Protein AF-A0A961D003-F1 (afdb_monomer_lite)

pLDDT: mean 83.13, std 14.61, range [33.97, 97.75]

Secondary structure (DSSP, 8-state):
-HHHHHHHHHHHHHHHTTS-HHHHHHHHHHHHHHHTT----S-BTTB---S--TTPPP---EEEE-TTS-EEEE--SSSS-HHHHHHHHHHHGGGS-HHHHHHHHHHHHHHHH-----HHHHHHHHHS-GGGSSSS---S-S-HHHHHHHHTT---SSSPPPHHHHHHHHHHHHHHH-GGGT--TTTHHHHHHHHHHHHHHHH-

Foldseek 3Di:
DLQLLLQLLQLLLLLQLPDDPVLLVLLLVLLVCLLVVHDDDDDRPPDGDDPDCPPADDFDWDWDADDVGQIDTFGGPPHDHSSVSNVVSSVVLNPDDNVVSVLNSLSNVQSNLALDDFSRQSSVLSNVSCSVPDDHPHGPPVDLLVLLCVLLVHDDPDDADDLVVLVVSLVVQLCQLDVVNPHPPPCSRRSNSRSSSSSSNSVD

Structure (mmCIF, N/CA/C/O backbone):
data_AF-A0A961D003-F1
#
_entry.id   AF-A0A961D003-F1
#
loop_
_atom_site.group_PDB
_atom_site.id
_atom_site.type_symbol
_atom_site.label_atom_id
_atom_site.label_alt_id
_atom_site.label_comp_id
_atom_site.label_asym_id
_atom_site.label_entity_id
_atom_site.label_seq_id
_atom_site.pdbx_PDB_ins_code
_atom_site.Cartn_x
_atom_site.Cartn_y
_atom_site.Cartn_z
_atom_site.occupancy
_atom_site.B_iso_or_equiv
_atom_site.auth_seq_id
_atom_site.auth_comp_id
_atom_site.auth_asym_id
_atom_site.auth_atom_id
_atom_site.pdbx_PDB_model_num
ATOM 1 N N . THR A 1 1 ? -8.426 14.526 1.088 1.00 64.62 1 THR A N 1
ATOM 2 C CA . THR A 1 1 ? -8.596 13.448 0.089 1.00 64.62 1 THR A CA 1
ATOM 3 C C . THR A 1 1 ? -7.294 13.074 -0.604 1.00 64.62 1 THR A C 1
ATOM 5 O O . THR A 1 1 ? -6.810 11.986 -0.335 1.00 64.62 1 THR A O 1
ATOM 8 N N . ALA A 1 2 ? -6.655 13.963 -1.383 1.00 81.81 2 ALA A N 1
ATOM 9 C CA . ALA A 1 2 ? -5.467 13.618 -2.188 1.00 81.81 2 ALA A CA 1
ATOM 10 C C . ALA A 1 2 ? -4.301 12.985 -1.399 1.00 81.81 2 ALA A C 1
ATOM 12 O O . ALA A 1 2 ? -3.750 11.979 -1.828 1.00 81.81 2 ALA A O 1
ATOM 13 N N . ALA A 1 3 ? -3.956 13.518 -0.220 1.00 89.69 3 ALA A N 1
ATOM 14 C CA . ALA A 1 3 ? -2.885 12.951 0.608 1.00 89.69 3 ALA A CA 1
ATOM 15 C C . ALA A 1 3 ? -3.185 11.524 1.105 1.00 89.69 3 ALA A C 1
ATOM 17 O O . ALA A 1 3 ? -2.285 10.693 1.144 1.00 89.69 3 ALA A O 1
ATOM 18 N N . ALA A 1 4 ? -4.446 11.230 1.443 1.00 92.38 4 ALA A N 1
ATOM 19 C CA . ALA A 1 4 ? -4.862 9.894 1.868 1.00 92.38 4 ALA A CA 1
ATOM 20 C C . ALA A 1 4 ? -4.835 8.904 0.695 1.00 92.38 4 ALA A C 1
ATOM 22 O O . ALA A 1 4 ? -4.333 7.798 0.855 1.00 92.38 4 ALA A O 1
ATOM 23 N N . SER A 1 5 ? -5.307 9.322 -0.485 1.00 93.81 5 SER A N 1
ATOM 24 C CA . SER A 1 5 ? -5.234 8.524 -1.716 1.00 93.81 5 SER A CA 1
ATOM 25 C C . SER A 1 5 ? -3.789 8.184 -2.082 1.00 93.81 5 SER A C 1
ATOM 27 O O . SER A 1 5 ? -3.474 7.019 -2.292 1.00 93.81 5 SER A O 1
ATOM 29 N N . MET A 1 6 ? -2.902 9.184 -2.084 1.00 93.81 6 MET A N 1
ATOM 30 C CA . MET A 1 6 ? -1.474 9.000 -2.360 1.00 93.81 6 MET A CA 1
ATOM 31 C C . MET A 1 6 ? -0.792 8.090 -1.334 1.00 93.81 6 MET A C 1
ATOM 33 O O . MET A 1 6 ? -0.035 7.205 -1.715 1.00 93.81 6 MET A O 1
ATOM 37 N N . LEU A 1 7 ? -1.066 8.280 -0.039 1.00 96.00 7 LEU A N 1
ATOM 38 C CA . LEU A 1 7 ? -0.462 7.458 1.006 1.00 96.00 7 LEU A CA 1
ATOM 39 C C . LEU A 1 7 ? -0.948 6.007 0.937 1.00 96.00 7 LEU A C 1
ATOM 41 O O . LEU A 1 7 ? -0.129 5.100 0.873 1.00 96.00 7 LEU A O 1
ATOM 45 N N . LEU A 1 8 ? -2.261 5.776 0.963 1.00 96.81 8 LEU A N 1
ATOM 46 C CA . LEU A 1 8 ? -2.814 4.422 1.055 1.00 96.81 8 LEU A CA 1
ATOM 47 C C . LEU A 1 8 ? -2.655 3.649 -0.260 1.00 96.81 8 LEU A C 1
ATOM 49 O O . LEU A 1 8 ? -2.266 2.486 -0.224 1.00 96.81 8 LEU A O 1
ATOM 53 N N . GLY A 1 9 ? -2.855 4.303 -1.410 1.00 95.31 9 GLY A N 1
ATOM 54 C CA . GLY A 1 9 ? -2.539 3.719 -2.717 1.00 95.31 9 GLY A CA 1
ATOM 55 C C . GLY A 1 9 ? -1.046 3.427 -2.871 1.00 95.31 9 GLY A C 1
ATOM 56 O O . GLY A 1 9 ? -0.673 2.346 -3.316 1.00 95.31 9 GLY A O 1
ATOM 57 N N . GLY A 1 10 ? -0.191 4.339 -2.402 1.00 94.56 10 GLY A N 1
ATOM 58 C CA . GLY A 1 10 ? 1.256 4.152 -2.364 1.00 94.56 10 GLY A CA 1
ATOM 59 C C . GLY A 1 10 ? 1.697 2.937 -1.547 1.00 94.56 10 GLY A C 1
ATOM 60 O O . GLY A 1 10 ? 2.502 2.140 -2.018 1.00 94.56 10 GLY A O 1
ATOM 61 N N . VAL A 1 11 ? 1.146 2.755 -0.340 1.00 96.12 11 VAL A N 1
ATOM 62 C CA . VAL A 1 11 ? 1.455 1.580 0.496 1.00 96.12 11 VAL A CA 1
ATOM 63 C C . VAL A 1 11 ? 1.068 0.278 -0.210 1.00 96.12 11 VAL A C 1
ATOM 65 O O . VAL A 1 11 ? 1.810 -0.700 -0.116 1.00 96.12 11 VAL A O 1
ATOM 68 N N . LEU A 1 12 ? -0.065 0.245 -0.923 1.00 96.06 12 LEU A N 1
ATOM 69 C CA . LEU A 1 12 ? -0.466 -0.950 -1.669 1.00 96.06 12 LEU A CA 1
ATOM 70 C C . LEU A 1 12 ? 0.443 -1.233 -2.863 1.00 96.06 12 LEU A C 1
ATOM 72 O O . LEU A 1 12 ? 0.787 -2.393 -3.067 1.00 96.06 12 LEU A O 1
ATOM 76 N N . ALA A 1 13 ? 0.891 -0.207 -3.588 1.00 93.31 13 ALA A N 1
ATOM 77 C CA . ALA A 1 13 ? 1.847 -0.383 -4.681 1.00 93.31 13 ALA A CA 1
ATOM 78 C C . ALA A 1 13 ? 3.191 -0.951 -4.208 1.00 93.31 13 ALA A C 1
ATOM 80 O O . ALA A 1 13 ? 3.708 -1.890 -4.811 1.00 93.31 13 ALA A O 1
ATOM 81 N N . ASP A 1 14 ? 3.721 -0.428 -3.100 1.00 91.94 14 ASP A N 1
ATOM 82 C CA . ASP A 1 14 ? 4.948 -0.929 -2.465 1.00 91.94 14 ASP A CA 1
ATOM 83 C C . ASP A 1 14 ? 4.784 -2.378 -1.964 1.00 91.94 14 ASP A C 1
ATOM 85 O O . ASP A 1 14 ? 5.686 -3.209 -2.083 1.00 91.94 14 ASP A O 1
ATOM 89 N N . SER A 1 15 ? 3.598 -2.718 -1.454 1.00 91.62 15 SER A N 1
ATOM 90 C CA . SER A 1 15 ? 3.322 -4.058 -0.928 1.00 91.62 15 SER A CA 1
ATOM 91 C C . SER A 1 15 ? 3.097 -5.101 -2.028 1.00 91.62 15 SER A C 1
ATOM 93 O O . SER A 1 15 ? 3.532 -6.241 -1.865 1.00 91.62 15 SER A O 1
ATOM 95 N N . ALA A 1 16 ? 2.460 -4.727 -3.144 1.00 88.69 16 ALA A N 1
ATOM 96 C CA . ALA A 1 16 ? 1.950 -5.648 -4.164 1.00 88.69 16 ALA A CA 1
ATOM 97 C C . ALA A 1 16 ? 3.010 -6.603 -4.739 1.00 88.69 16 ALA A C 1
ATOM 99 O O . ALA A 1 16 ? 2.717 -7.768 -4.974 1.00 88.69 16 ALA A O 1
ATOM 100 N N . GLY A 1 17 ? 4.263 -6.163 -4.907 1.00 81.31 17 GLY A N 1
ATOM 101 C CA . GLY A 1 17 ? 5.338 -6.995 -5.486 1.00 81.31 17 GLY A CA 1
ATOM 102 C C . GLY A 1 17 ? 5.846 -8.145 -4.622 1.00 81.31 17 GLY A C 1
ATOM 103 O O . GLY A 1 17 ? 6.735 -8.894 -5.038 1.00 81.31 17 GLY A O 1
ATOM 104 N N . ASN A 1 18 ? 5.325 -8.264 -3.407 1.00 85.62 18 ASN A N 1
ATOM 105 C CA . ASN A 1 18 ? 5.697 -9.288 -2.443 1.00 85.62 18 ASN A CA 1
ATOM 106 C C . ASN A 1 18 ? 4.502 -10.142 -2.002 1.00 85.62 18 ASN A C 1
ATOM 108 O O . ASN A 1 18 ? 4.665 -10.949 -1.089 1.00 85.62 18 ASN A O 1
ATOM 112 N N . LEU A 1 19 ? 3.338 -9.942 -2.620 1.00 88.69 19 LEU A N 1
ATOM 113 C CA . LEU A 1 19 ? 2.121 -10.702 -2.367 1.00 88.69 19 LEU A CA 1
ATOM 114 C C . LEU A 1 19 ? 1.906 -11.716 -3.489 1.00 88.69 19 LEU A C 1
ATOM 116 O O . LEU A 1 19 ? 2.279 -11.453 -4.634 1.00 88.69 19 LEU A O 1
ATOM 120 N N . ASP A 1 20 ? 1.333 -12.867 -3.156 1.00 88.62 20 ASP A N 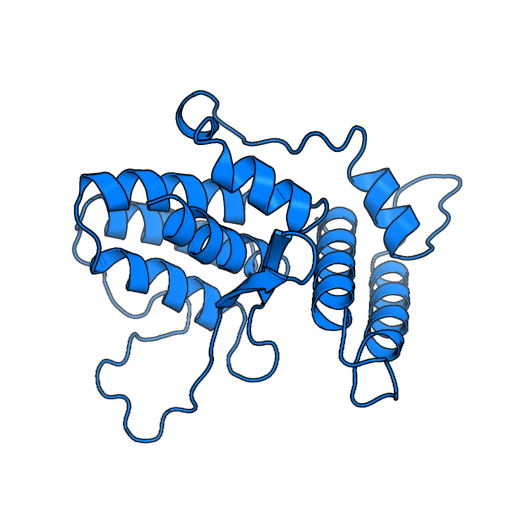1
ATOM 121 C CA . ASP A 1 20 ? 0.878 -13.830 -4.161 1.00 88.62 20 ASP A CA 1
ATOM 122 C C . ASP A 1 20 ? -0.504 -13.459 -4.746 1.00 88.62 20 ASP A C 1
ATOM 124 O O . ASP A 1 20 ? -1.170 -12.525 -4.292 1.00 88.62 20 ASP A O 1
ATOM 128 N N . ASP A 1 21 ? -0.933 -14.167 -5.793 1.00 86.88 21 ASP A N 1
ATOM 129 C CA . ASP A 1 21 ? -2.181 -13.864 -6.509 1.00 86.88 21 ASP A CA 1
ATOM 130 C C . ASP A 1 21 ? -3.436 -14.047 -5.639 1.00 86.88 21 ASP A C 1
ATOM 132 O O . ASP A 1 21 ? -4.432 -13.331 -5.811 1.00 86.88 21 ASP A O 1
ATOM 136 N N . ASP A 1 22 ? -3.396 -14.977 -4.681 1.00 91.25 22 ASP A N 1
ATOM 137 C CA . ASP A 1 22 ? -4.490 -15.211 -3.739 1.00 91.25 22 ASP A CA 1
ATOM 138 C C . ASP A 1 22 ? -4.579 -14.052 -2.738 1.00 91.25 22 ASP A C 1
ATOM 140 O O . ASP A 1 22 ? -5.663 -13.517 -2.486 1.00 91.25 22 ASP A O 1
ATOM 144 N N . GLU A 1 23 ? -3.432 -13.612 -2.221 1.00 94.56 23 GLU A N 1
ATOM 145 C CA . GLU A 1 23 ? -3.277 -12.453 -1.347 1.00 94.56 23 GLU A CA 1
ATOM 146 C C . GLU A 1 23 ? -3.741 -11.153 -2.024 1.00 94.56 23 GLU A C 1
ATOM 148 O O . GLU A 1 23 ? -4.488 -10.370 -1.426 1.00 94.56 23 GLU A O 1
ATOM 153 N N . LEU A 1 24 ? -3.367 -10.932 -3.287 1.00 93.31 24 LEU A N 1
ATOM 154 C CA . LEU A 1 24 ? -3.831 -9.796 -4.091 1.00 93.31 24 LEU A CA 1
ATOM 155 C C . LEU A 1 24 ? -5.346 -9.853 -4.322 1.00 93.31 24 LEU A C 1
ATOM 157 O O . LEU A 1 24 ? -6.050 -8.859 -4.114 1.00 93.31 24 LEU A O 1
ATOM 161 N N . SER A 1 25 ? -5.871 -11.024 -4.690 1.00 92.69 25 SER A N 1
ATOM 162 C CA . SER A 1 25 ? -7.309 -11.242 -4.880 1.00 92.69 25 SER A CA 1
ATOM 163 C C . SER A 1 25 ? -8.101 -10.970 -3.601 1.00 92.69 25 SER A C 1
ATOM 165 O O . SER A 1 25 ? -9.184 -10.379 -3.641 1.00 92.69 25 SER A O 1
ATOM 167 N N . GLU A 1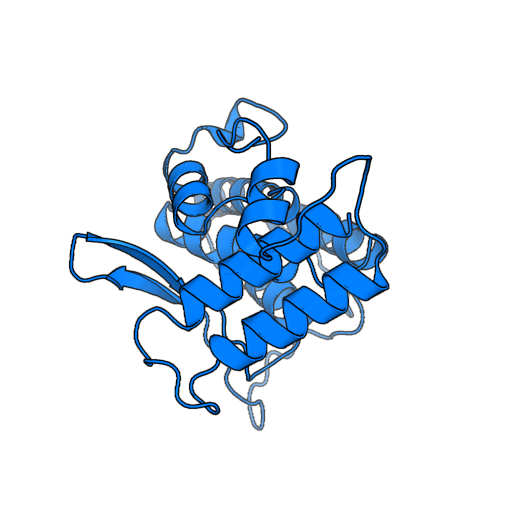 26 ? -7.573 -11.376 -2.448 1.00 96.06 26 GLU A N 1
ATOM 168 C CA . GLU A 1 26 ? -8.196 -11.109 -1.158 1.00 96.06 26 GLU A CA 1
ATOM 169 C C . GLU A 1 26 ? -8.172 -9.618 -0.798 1.00 96.06 26 GLU A C 1
ATOM 171 O O . GLU A 1 26 ? -9.184 -9.102 -0.318 1.00 96.06 26 GLU A O 1
ATOM 176 N N . LEU A 1 27 ? -7.085 -8.895 -1.092 1.00 97.12 27 LEU A N 1
ATOM 177 C CA . LEU A 1 27 ? -7.024 -7.443 -0.898 1.00 97.12 27 LEU A CA 1
ATOM 178 C C . LEU A 1 27 ? -8.033 -6.696 -1.771 1.00 97.12 27 LEU A C 1
ATOM 180 O O . LEU A 1 27 ? -8.708 -5.799 -1.266 1.00 97.12 27 LEU A O 1
ATOM 184 N N . HIS A 1 28 ? -8.207 -7.082 -3.038 1.00 96.00 28 HIS A N 1
ATOM 185 C CA . HIS A 1 28 ? -9.245 -6.496 -3.894 1.00 96.00 28 HIS A CA 1
ATOM 186 C C . HIS A 1 28 ? -10.648 -6.672 -3.297 1.00 96.00 28 HIS A C 1
ATOM 188 O O . HIS A 1 28 ? -11.424 -5.714 -3.261 1.00 96.00 28 HIS A O 1
ATOM 194 N N . ARG A 1 29 ? -10.963 -7.866 -2.775 1.00 96.19 29 ARG A N 1
ATOM 195 C CA . ARG A 1 29 ? -12.241 -8.123 -2.086 1.00 96.19 29 ARG A CA 1
ATOM 196 C C . ARG A 1 29 ? -12.367 -7.310 -0.801 1.00 96.19 29 ARG A C 1
ATOM 198 O O . ARG A 1 29 ? -13.426 -6.753 -0.540 1.00 96.19 29 ARG A O 1
ATOM 205 N N . LEU A 1 30 ? -11.298 -7.209 -0.012 1.00 97.56 30 LEU A N 1
ATOM 206 C CA . LEU A 1 30 ? -11.305 -6.440 1.231 1.00 97.56 30 LEU A CA 1
ATOM 207 C C . LEU A 1 30 ? -11.520 -4.942 0.976 1.00 97.56 30 LEU A C 1
ATOM 209 O O . LEU A 1 30 ? -12.279 -4.317 1.709 1.00 97.56 30 LEU A O 1
ATOM 213 N N . ILE A 1 31 ? -10.900 -4.376 -0.064 1.00 97.62 31 ILE A N 1
ATOM 214 C CA . ILE A 1 31 ? -11.145 -2.989 -0.487 1.00 97.62 31 ILE A CA 1
ATOM 215 C C . ILE A 1 31 ? -12.622 -2.799 -0.836 1.00 97.62 31 ILE A C 1
ATOM 217 O O . ILE A 1 31 ? -13.217 -1.813 -0.408 1.00 97.62 31 ILE A O 1
ATOM 221 N N . ASP A 1 32 ? -13.218 -3.741 -1.572 1.00 96.44 32 ASP A N 1
ATOM 222 C CA . ASP A 1 32 ? -14.635 -3.688 -1.936 1.00 96.44 32 ASP A CA 1
ATOM 223 C C . ASP A 1 32 ? -15.554 -3.764 -0.708 1.00 96.44 32 ASP A C 1
ATOM 225 O O . ASP A 1 32 ? -16.502 -2.988 -0.588 1.00 96.44 32 ASP A O 1
ATOM 229 N N . ASP A 1 33 ? -15.251 -4.656 0.236 1.00 97.31 33 ASP A N 1
ATOM 230 C CA . ASP A 1 33 ? -15.999 -4.782 1.485 1.00 97.31 33 ASP A CA 1
ATOM 231 C C . ASP A 1 33 ? -15.908 -3.508 2.335 1.00 97.31 33 ASP A C 1
ATOM 233 O O . ASP A 1 33 ? -16.932 -3.037 2.833 1.00 97.31 33 ASP A O 1
ATOM 237 N N . VAL A 1 34 ? -14.710 -2.929 2.469 1.00 97.06 34 VAL A N 1
ATOM 238 C CA . VAL A 1 34 ? -14.481 -1.678 3.207 1.00 97.06 34 VAL A CA 1
ATOM 239 C C . VAL A 1 34 ? -15.209 -0.513 2.538 1.00 97.06 34 VAL A C 1
ATOM 241 O O . VAL A 1 34 ? -15.936 0.208 3.220 1.00 97.06 34 VAL A O 1
ATOM 244 N N . GLU A 1 35 ? -15.078 -0.352 1.218 1.00 96.62 35 GLU A N 1
ATOM 245 C CA . GLU A 1 35 ? -15.735 0.715 0.449 1.00 96.62 35 GLU A CA 1
ATOM 246 C C . GLU A 1 35 ? -17.259 0.689 0.614 1.00 96.62 35 GLU A C 1
ATOM 248 O O . GLU A 1 35 ? -17.883 1.734 0.798 1.00 96.62 35 GLU A O 1
ATOM 253 N N . HIS A 1 36 ? -17.849 -0.507 0.614 1.00 96.38 36 HIS A N 1
ATOM 254 C CA . HIS A 1 36 ? -19.290 -0.705 0.759 1.00 96.38 36 HIS A CA 1
ATOM 255 C C . HIS A 1 36 ? -19.749 -0.873 2.213 1.00 96.38 36 HIS A C 1
ATOM 257 O O . HIS A 1 36 ? -20.905 -1.236 2.440 1.00 96.38 36 HIS A O 1
ATOM 263 N N . ARG A 1 37 ? -18.875 -0.629 3.203 1.00 96.19 37 ARG A N 1
ATOM 264 C CA . ARG A 1 37 ? -19.177 -0.760 4.643 1.00 96.19 37 ARG A CA 1
ATOM 265 C C . ARG A 1 37 ? -19.742 -2.135 5.021 1.00 96.19 37 ARG A C 1
ATOM 267 O O . ARG A 1 37 ? -20.556 -2.256 5.940 1.00 96.19 37 ARG A O 1
ATOM 274 N N . ARG A 1 38 ? -19.348 -3.188 4.306 1.00 96.25 38 ARG A N 1
ATOM 275 C CA . ARG A 1 38 ? -19.792 -4.552 4.601 1.00 96.25 38 ARG A CA 1
ATOM 276 C C . ARG A 1 38 ? -19.120 -5.049 5.873 1.00 96.25 38 ARG A C 1
ATOM 278 O O . ARG A 1 38 ? -18.044 -4.606 6.264 1.00 96.25 38 ARG A O 1
ATOM 285 N N . ARG A 1 39 ? -19.750 -6.028 6.521 1.00 94.25 39 ARG A N 1
ATOM 286 C CA . ARG A 1 39 ? -19.135 -6.715 7.656 1.00 94.25 39 ARG A CA 1
ATOM 287 C C . ARG A 1 39 ? -17.919 -7.507 7.178 1.00 94.25 39 ARG A C 1
ATOM 289 O O . ARG A 1 39 ? -18.053 -8.427 6.376 1.00 94.25 39 ARG A O 1
ATOM 296 N N . ILE A 1 40 ? -16.760 -7.222 7.759 1.00 93.38 40 ILE A N 1
ATOM 297 C CA . ILE A 1 40 ? -15.510 -7.907 7.429 1.00 93.38 40 ILE A CA 1
ATOM 298 C C . ILE A 1 40 ? -15.321 -9.093 8.371 1.00 93.38 40 ILE A C 1
ATOM 300 O O . ILE A 1 40 ? -15.143 -8.932 9.581 1.00 93.38 40 ILE A O 1
ATOM 304 N N . ALA A 1 41 ? -15.373 -10.303 7.817 1.00 91.00 41 ALA A N 1
ATOM 305 C CA . ALA A 1 41 ? -15.021 -11.506 8.561 1.00 91.00 41 ALA A CA 1
ATOM 306 C C . ALA A 1 41 ? -13.505 -11.549 8.819 1.00 91.00 41 ALA A C 1
ATOM 308 O O . ALA A 1 41 ? -12.707 -11.135 7.983 1.00 91.00 41 ALA A O 1
ATOM 309 N N . GLN A 1 42 ? -13.121 -12.044 9.992 1.00 91.44 42 GLN A N 1
ATOM 310 C CA . GLN A 1 42 ? -11.727 -12.187 10.409 1.00 91.44 42 GLN A CA 1
ATOM 311 C C . GLN A 1 42 ? -11.425 -13.677 10.620 1.00 91.44 42 GLN A C 1
ATOM 313 O O . GLN A 1 42 ? -12.299 -14.377 11.141 1.00 91.44 42 GLN A O 1
ATOM 318 N N . PRO A 1 43 ? -10.215 -14.163 10.301 1.00 92.25 43 PRO A N 1
ATOM 319 C CA . PRO A 1 43 ? -9.057 -13.415 9.789 1.00 92.25 43 PRO A CA 1
ATOM 320 C C . PRO A 1 43 ? -9.211 -12.970 8.322 1.00 92.25 43 PRO A C 1
ATOM 322 O O . PRO A 1 43 ? -10.115 -13.427 7.624 1.00 92.25 43 PRO A O 1
ATOM 325 N N . ARG A 1 44 ? -8.329 -12.068 7.877 1.00 93.12 44 ARG A N 1
ATOM 326 C CA . ARG A 1 44 ? -8.085 -11.765 6.458 1.00 93.12 44 ARG A CA 1
ATOM 327 C C . ARG A 1 44 ? -6.645 -12.135 6.125 1.00 93.12 44 ARG A C 1
ATOM 329 O O . ARG A 1 44 ? -5.726 -11.802 6.881 1.00 93.12 44 ARG A O 1
ATOM 336 N N . MET A 1 45 ? -6.449 -12.851 5.027 1.00 89.38 45 MET A N 1
ATOM 337 C CA . MET A 1 45 ? -5.213 -13.543 4.687 1.00 89.38 45 MET A CA 1
ATOM 338 C C . MET A 1 45 ? -4.834 -14.459 5.859 1.00 89.38 45 MET A C 1
ATOM 340 O O . MET A 1 45 ? -5.634 -15.269 6.330 1.00 89.38 45 MET A O 1
ATOM 344 N N . ARG A 1 46 ? -3.630 -14.291 6.409 1.00 90.69 46 ARG A N 1
ATOM 345 C CA . ARG A 1 46 ? -3.147 -15.018 7.594 1.00 90.69 46 ARG A CA 1
ATOM 346 C C . ARG A 1 46 ? -3.124 -14.147 8.852 1.00 90.69 46 ARG A C 1
ATOM 348 O O . ARG A 1 46 ? -2.462 -14.490 9.831 1.00 90.69 46 ARG A O 1
ATOM 355 N N . HIS A 1 47 ? -3.810 -13.005 8.833 1.00 92.75 47 HIS A N 1
ATOM 356 C CA . HIS A 1 47 ? -3.709 -11.984 9.869 1.00 92.75 47 HIS A CA 1
ATOM 357 C C . HIS A 1 47 ? -5.070 -11.641 10.477 1.00 92.75 47 HIS A C 1
ATOM 359 O O . HIS A 1 47 ? -6.114 -11.669 9.827 1.00 92.75 47 HIS A O 1
ATOM 365 N N . ARG A 1 48 ? -5.048 -11.298 11.766 1.00 92.31 48 ARG A N 1
ATOM 366 C CA . ARG A 1 48 ? -6.217 -10.824 12.503 1.00 92.31 48 ARG A CA 1
ATOM 367 C C . ARG A 1 48 ? -6.025 -9.361 12.861 1.00 92.31 48 ARG A C 1
ATOM 369 O O . ARG A 1 48 ? -4.986 -9.001 13.412 1.00 92.31 48 ARG A O 1
ATOM 376 N N . LEU A 1 49 ? -7.039 -8.538 12.607 1.00 92.69 49 LEU A N 1
ATOM 377 C CA . LEU A 1 49 ? -7.044 -7.160 13.085 1.00 92.69 49 LEU A CA 1
ATOM 378 C C . LEU A 1 49 ? -7.133 -7.135 14.620 1.00 92.69 49 LEU A C 1
ATOM 380 O O . LEU A 1 49 ? -8.110 -7.615 15.199 1.00 92.69 49 LEU A O 1
ATOM 384 N N . GLN A 1 50 ? -6.113 -6.574 15.273 1.00 91.12 50 GLN A N 1
ATOM 385 C CA . GLN A 1 50 ? -6.058 -6.415 16.726 1.00 91.12 50 GLN A CA 1
ATOM 386 C C . GLN A 1 50 ? -6.338 -4.956 17.105 1.00 91.12 50 GLN A C 1
ATOM 388 O O . GLN A 1 50 ? -5.651 -4.040 16.650 1.00 91.12 50 GLN A O 1
ATOM 393 N N . THR A 1 51 ? -7.363 -4.731 17.927 1.00 88.69 51 THR A N 1
ATOM 394 C CA . THR A 1 51 ? -7.715 -3.394 18.433 1.00 88.69 51 THR A CA 1
ATOM 395 C C . THR A 1 51 ? -6.903 -3.018 19.666 1.00 88.69 51 THR A C 1
ATOM 397 O O . THR A 1 51 ? -6.527 -1.855 19.812 1.00 88.69 51 THR A O 1
ATOM 400 N N . ASP A 1 52 ? -6.585 -3.998 20.514 1.00 92.12 52 ASP A N 1
ATOM 401 C CA . ASP A 1 52 ? -5.616 -3.832 21.592 1.00 92.12 52 ASP A CA 1
ATOM 402 C C . ASP A 1 52 ? -4.201 -3.753 21.010 1.00 92.12 52 ASP A C 1
ATOM 404 O O . ASP A 1 52 ? -3.753 -4.644 20.292 1.00 92.12 52 ASP A O 1
ATOM 408 N N . ARG A 1 53 ? -3.492 -2.664 21.298 1.00 90.06 53 ARG A N 1
ATOM 409 C CA . ARG A 1 53 ? -2.157 -2.398 20.749 1.00 90.06 53 ARG A CA 1
ATOM 410 C C . ARG A 1 53 ? -1.043 -2.621 21.767 1.00 90.06 53 ARG A C 1
ATOM 412 O O . ARG A 1 53 ? 0.121 -2.406 21.431 1.00 90.06 53 ARG A O 1
ATOM 419 N N . VAL A 1 54 ? -1.369 -3.023 22.997 1.00 93.00 54 VAL A N 1
ATOM 420 C CA . VAL A 1 54 ? -0.368 -3.278 24.038 1.00 93.00 54 VAL A CA 1
ATOM 421 C C . VAL A 1 54 ? 0.576 -4.392 23.580 1.00 93.00 54 VAL A C 1
ATOM 423 O O . VAL A 1 54 ? 0.150 -5.438 23.099 1.00 93.00 54 VAL A O 1
ATOM 426 N N . GLY A 1 55 ? 1.883 -4.141 23.686 1.00 88.69 55 GLY A N 1
ATOM 427 C CA . GLY A 1 55 ? 2.924 -5.090 23.280 1.00 88.69 55 GLY A CA 1
ATOM 428 C C . GLY A 1 55 ? 3.160 -5.199 21.768 1.00 88.69 55 GLY A C 1
ATOM 429 O O . GLY A 1 55 ? 4.074 -5.914 21.359 1.00 88.69 55 GLY A O 1
ATOM 430 N N . LEU A 1 56 ? 2.400 -4.485 20.927 1.00 89.69 56 LEU A N 1
ATOM 431 C CA . LEU A 1 56 ? 2.639 -4.471 19.484 1.00 89.69 56 LEU A CA 1
ATOM 432 C C . LEU A 1 56 ? 3.773 -3.509 19.118 1.00 89.69 56 LEU A C 1
ATOM 434 O O . LEU A 1 56 ? 3.845 -2.374 19.594 1.00 89.69 56 LEU A O 1
ATOM 438 N N . ARG A 1 57 ? 4.649 -3.951 18.209 1.00 91.44 57 ARG A N 1
ATOM 439 C CA . ARG A 1 57 ? 5.697 -3.100 17.638 1.00 91.44 57 ARG A CA 1
ATOM 440 C C . ARG A 1 57 ? 5.071 -2.095 16.674 1.00 91.44 57 ARG A C 1
ATOM 442 O O . ARG A 1 57 ? 4.303 -2.463 15.789 1.00 91.44 57 ARG A O 1
ATOM 449 N N . ARG A 1 58 ? 5.414 -0.817 16.836 1.00 91.81 58 ARG A N 1
ATOM 450 C CA . ARG A 1 58 ? 4.941 0.253 15.954 1.00 91.81 58 ARG A CA 1
ATOM 451 C C . ARG A 1 58 ? 5.633 0.170 14.593 1.00 91.81 58 ARG A C 1
ATOM 453 O O . ARG A 1 58 ? 6.858 0.151 14.545 1.00 91.81 58 ARG A O 1
ATOM 460 N N . SER A 1 59 ? 4.849 0.230 13.522 1.00 92.25 59 SER A N 1
ATOM 461 C CA . SER A 1 59 ? 5.316 0.507 12.162 1.00 92.25 59 SER A CA 1
ATOM 462 C C . SER A 1 59 ? 4.735 1.832 11.668 1.00 92.25 59 SER A C 1
ATOM 464 O O . SER A 1 59 ? 3.711 2.297 12.181 1.00 92.25 59 SER A O 1
ATOM 466 N N . THR A 1 60 ? 5.425 2.545 10.772 1.00 92.56 60 THR A N 1
ATOM 467 C CA . THR A 1 60 ? 4.968 3.874 10.315 1.00 92.56 60 THR A CA 1
ATOM 468 C C . THR A 1 60 ? 5.213 4.119 8.829 1.00 92.56 60 THR A C 1
ATOM 470 O O . THR A 1 60 ? 6.350 4.291 8.405 1.00 92.56 60 THR A O 1
ATOM 473 N N . ASN A 1 61 ? 4.127 4.287 8.072 1.00 93.75 61 ASN A N 1
ATOM 474 C CA . ASN A 1 61 ? 4.155 4.726 6.675 1.00 93.75 61 ASN A CA 1
ATOM 475 C C . ASN A 1 61 ? 3.906 6.240 6.603 1.00 93.75 61 ASN A C 1
ATOM 477 O O . ASN A 1 61 ? 3.055 6.760 7.330 1.00 93.75 61 ASN A O 1
ATOM 481 N N . ARG A 1 62 ? 4.636 6.969 5.753 1.00 93.69 62 ARG A N 1
ATOM 482 C CA . ARG A 1 62 ? 4.538 8.434 5.644 1.00 93.69 62 ARG A CA 1
ATOM 483 C C . ARG A 1 62 ? 4.555 8.898 4.199 1.00 93.69 62 ARG A C 1
ATOM 485 O O . ARG A 1 62 ? 5.358 8.432 3.401 1.00 93.69 62 ARG A O 1
ATOM 492 N N . LEU A 1 63 ? 3.738 9.908 3.932 1.00 93.31 63 LEU A N 1
ATOM 493 C CA . LEU A 1 63 ? 3.868 10.778 2.775 1.00 93.31 63 LEU A CA 1
ATOM 494 C C . LEU A 1 63 ? 4.381 12.124 3.285 1.00 93.31 63 LEU A C 1
ATOM 496 O O . LEU A 1 63 ? 3.783 12.706 4.192 1.00 93.31 63 LEU A O 1
ATOM 500 N N . PHE A 1 64 ? 5.492 12.606 2.748 1.00 89.00 64 PHE A N 1
ATOM 501 C CA . PHE A 1 64 ? 6.075 13.885 3.143 1.00 89.00 64 PHE A CA 1
ATOM 502 C C . PHE A 1 64 ? 6.605 14.618 1.915 1.00 89.00 64 PHE A C 1
ATOM 504 O O . PHE A 1 64 ? 6.807 14.031 0.856 1.00 89.00 64 PHE A O 1
ATOM 511 N N . ARG A 1 65 ? 6.778 15.929 2.055 1.00 86.12 65 ARG A N 1
ATOM 512 C CA . ARG A 1 65 ? 7.351 16.776 1.014 1.00 86.12 65 ARG A CA 1
ATOM 513 C C . ARG A 1 65 ? 8.842 16.950 1.294 1.00 86.12 65 ARG A C 1
ATOM 515 O O . ARG A 1 65 ? 9.191 17.351 2.404 1.00 86.12 65 ARG A O 1
ATOM 522 N N . GLY A 1 66 ? 9.684 16.629 0.319 1.00 75.38 66 GLY A N 1
ATOM 523 C CA . GLY A 1 66 ? 11.132 16.802 0.394 1.00 75.38 66 GLY A CA 1
ATOM 524 C C . GLY A 1 66 ? 11.580 18.241 0.127 1.00 75.38 66 GLY A C 1
ATOM 525 O O . GLY A 1 66 ? 10.794 19.111 -0.273 1.00 75.38 66 GLY A O 1
ATOM 526 N N . THR A 1 67 ? 12.872 18.489 0.332 1.00 63.56 67 THR A N 1
ATOM 527 C CA . THR A 1 67 ? 13.534 19.750 -0.020 1.00 63.56 67 THR A CA 1
ATOM 528 C C . THR A 1 67 ? 13.529 19.890 -1.545 1.00 63.56 67 THR A C 1
ATOM 530 O O . THR A 1 67 ? 14.135 19.083 -2.235 1.00 63.56 67 THR A O 1
ATOM 533 N N . GLY A 1 68 ? 12.792 20.868 -2.080 1.00 70.50 68 GLY A N 1
ATOM 534 C CA . GLY A 1 68 ? 12.531 20.999 -3.527 1.00 70.50 68 GLY A CA 1
ATOM 535 C C . GLY A 1 68 ? 11.066 20.785 -3.918 1.00 70.50 68 GLY A C 1
ATOM 536 O O . GLY A 1 68 ? 10.670 21.073 -5.042 1.00 70.50 68 GLY A O 1
ATOM 537 N N . GLY A 1 69 ? 10.219 20.366 -2.974 1.00 76.69 69 GLY A N 1
ATOM 538 C CA . GLY A 1 69 ? 8.773 20.326 -3.167 1.00 76.69 69 GLY A CA 1
ATOM 539 C C . GLY A 1 69 ? 8.234 19.042 -3.797 1.00 76.69 69 GLY A C 1
ATOM 540 O O . GLY A 1 69 ? 7.007 18.934 -3.902 1.00 76.69 69 GLY A O 1
ATOM 541 N N . SER A 1 70 ? 9.102 18.085 -4.137 1.00 78.31 70 SER A N 1
ATOM 542 C CA . SER A 1 70 ? 8.721 16.725 -4.520 1.00 78.31 70 SER A CA 1
ATOM 543 C C . SER A 1 70 ? 8.028 16.008 -3.357 1.00 78.31 70 SER A C 1
ATOM 545 O O . SER A 1 70 ? 8.277 16.285 -2.176 1.00 78.31 70 SER A O 1
ATOM 547 N N . LEU A 1 71 ? 7.081 15.131 -3.688 1.00 84.50 71 LEU A N 1
ATOM 548 C CA . LEU A 1 71 ? 6.401 14.282 -2.714 1.00 84.50 71 LEU A CA 1
ATOM 549 C C . LEU A 1 71 ? 7.102 12.930 -2.673 1.00 84.50 71 LEU A C 1
ATOM 551 O O . LEU A 1 71 ? 7.311 12.320 -3.712 1.00 84.50 71 LEU A O 1
ATOM 555 N N . THR A 1 72 ? 7.389 12.448 -1.470 1.00 84.94 72 THR A N 1
ATOM 556 C CA . THR A 1 72 ? 8.054 11.164 -1.258 1.00 84.94 72 THR A CA 1
ATOM 557 C C . THR A 1 72 ? 7.193 10.281 -0.369 1.00 84.94 72 THR A C 1
ATOM 559 O O . THR A 1 72 ? 6.711 10.699 0.693 1.00 84.94 72 THR A O 1
ATOM 562 N N . LEU A 1 73 ? 7.020 9.034 -0.801 1.00 89.88 73 LEU A N 1
ATOM 563 C CA . LEU A 1 73 ? 6.420 7.969 -0.014 1.00 89.88 73 LEU A CA 1
ATOM 564 C C . LEU A 1 73 ? 7.522 7.195 0.715 1.00 89.88 73 LEU A C 1
ATOM 566 O O . LEU A 1 73 ? 8.512 6.790 0.116 1.00 89.88 73 LEU A O 1
ATOM 570 N N . ARG A 1 74 ? 7.331 6.956 2.012 1.00 90.50 74 ARG A N 1
ATOM 571 C CA . ARG A 1 74 ? 8.161 6.046 2.804 1.00 90.50 74 ARG A CA 1
ATOM 572 C C . ARG A 1 74 ? 7.275 5.016 3.485 1.00 90.50 74 ARG A C 1
ATOM 574 O O . ARG A 1 74 ? 6.496 5.370 4.372 1.00 90.50 74 ARG A O 1
ATOM 581 N N . VAL A 1 75 ? 7.430 3.760 3.092 1.00 90.75 75 VAL A N 1
ATOM 582 C CA . VAL A 1 75 ? 6.840 2.600 3.771 1.00 90.75 75 VAL A CA 1
ATOM 583 C C . VAL A 1 75 ? 7.888 2.018 4.714 1.00 90.75 75 VAL A C 1
ATOM 585 O O . VAL A 1 75 ? 9.067 1.962 4.362 1.00 90.75 75 VAL A O 1
ATOM 588 N N . ASP A 1 76 ? 7.482 1.663 5.932 1.00 89.94 76 ASP A N 1
ATOM 589 C CA . ASP A 1 76 ? 8.380 1.027 6.900 1.00 89.94 76 ASP A CA 1
ATOM 590 C C . ASP A 1 76 ? 8.823 -0.341 6.365 1.00 89.94 76 ASP A C 1
ATOM 592 O O . ASP A 1 76 ? 7.999 -1.164 5.980 1.00 89.94 76 ASP A O 1
ATOM 596 N N . GLN A 1 77 ? 10.136 -0.551 6.315 1.00 84.19 77 GLN A N 1
ATOM 597 C CA . GLN A 1 77 ? 10.763 -1.759 5.772 1.00 84.19 77 GLN A CA 1
ATOM 598 C C . GLN A 1 77 ? 11.201 -2.730 6.877 1.00 84.19 77 GLN A C 1
ATOM 600 O O . GLN A 1 77 ? 11.578 -3.868 6.609 1.00 84.19 77 GLN A O 1
ATOM 605 N N . THR A 1 78 ? 11.208 -2.273 8.130 1.00 86.38 78 THR A N 1
ATOM 606 C CA . THR A 1 78 ? 11.791 -2.990 9.268 1.00 86.38 78 THR A CA 1
ATOM 607 C C . THR A 1 78 ? 10.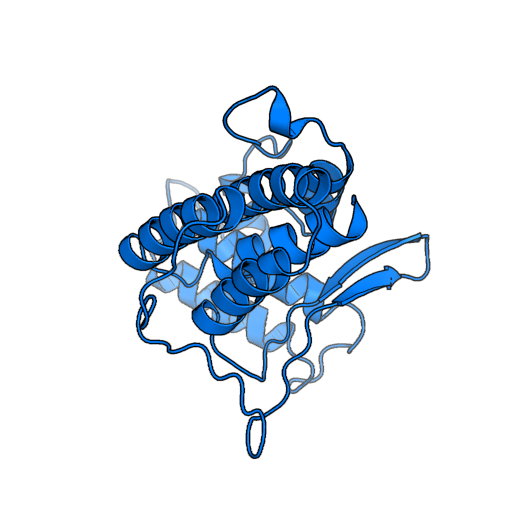717 -3.638 10.135 1.00 86.38 78 THR A C 1
ATOM 609 O O . THR A 1 78 ? 10.962 -4.670 10.763 1.00 86.38 78 THR A O 1
ATOM 612 N N . ASN A 1 79 ? 9.533 -3.026 10.212 1.00 90.62 79 ASN A N 1
ATOM 613 C CA . ASN A 1 79 ? 8.480 -3.418 11.142 1.00 90.62 79 ASN A CA 1
ATOM 614 C C . ASN A 1 79 ? 7.218 -3.871 10.415 1.00 90.62 79 ASN A C 1
ATOM 616 O O . ASN A 1 79 ? 6.400 -3.044 10.036 1.00 90.62 79 ASN A O 1
ATOM 620 N N . GLY A 1 80 ? 7.000 -5.182 10.371 1.00 90.00 80 GLY A N 1
ATOM 621 C CA . GLY A 1 80 ? 5.799 -5.778 9.791 1.00 90.00 80 GLY A CA 1
ATOM 622 C C . GLY A 1 80 ? 6.034 -6.337 8.390 1.00 90.00 80 GLY A C 1
ATOM 623 O O . GLY A 1 80 ? 7.005 -6.011 7.715 1.00 90.00 80 GLY A O 1
ATOM 624 N N . THR A 1 81 ? 5.166 -7.251 7.971 1.00 92.38 81 THR A N 1
ATOM 625 C CA . THR A 1 81 ? 5.207 -7.850 6.633 1.00 92.38 81 THR A CA 1
ATOM 626 C C . THR A 1 81 ? 4.487 -6.966 5.619 1.00 92.38 81 THR A C 1
ATOM 628 O O . THR A 1 81 ? 3.625 -6.162 5.974 1.00 92.38 81 THR A O 1
ATOM 631 N N . ARG A 1 82 ? 4.771 -7.156 4.327 1.00 92.12 82 ARG A N 1
ATOM 632 C CA . ARG A 1 82 ? 4.063 -6.459 3.237 1.00 92.12 82 ARG A CA 1
ATOM 633 C C . ARG A 1 82 ? 2.549 -6.675 3.301 1.00 92.12 82 ARG A C 1
ATOM 635 O O . ARG A 1 82 ? 1.794 -5.714 3.199 1.00 92.12 82 ARG A O 1
ATOM 642 N N . ALA A 1 83 ? 2.115 -7.897 3.613 1.00 94.75 83 ALA A N 1
ATOM 643 C CA . ALA A 1 83 ? 0.710 -8.200 3.877 1.00 94.75 83 ALA A CA 1
ATOM 644 C C . ALA A 1 83 ? 0.146 -7.385 5.058 1.00 94.75 83 ALA A C 1
ATOM 646 O O . ALA A 1 83 ? -0.948 -6.835 4.961 1.00 94.75 83 ALA A O 1
ATOM 647 N N . GLN A 1 84 ? 0.895 -7.227 6.157 1.00 95.44 84 GLN A N 1
ATOM 648 C CA . GLN A 1 84 ? 0.469 -6.398 7.291 1.00 95.44 84 GLN A CA 1
ATOM 649 C C . GLN A 1 84 ? 0.369 -4.910 6.930 1.00 95.44 84 GLN A C 1
ATOM 651 O O . GLN A 1 84 ? -0.596 -4.264 7.340 1.00 95.44 84 GLN A O 1
ATOM 656 N N . HIS A 1 85 ? 1.312 -4.364 6.155 1.00 96.25 85 HIS A N 1
ATOM 657 C CA . HIS A 1 85 ? 1.234 -2.981 5.665 1.00 96.25 85 HIS A CA 1
ATOM 658 C C . HIS A 1 85 ? 0.028 -2.772 4.748 1.00 96.25 85 HIS A C 1
ATOM 660 O O . HIS A 1 85 ? -0.693 -1.786 4.916 1.00 96.25 85 HIS A O 1
ATOM 666 N N . ALA A 1 86 ? -0.228 -3.713 3.837 1.00 96.88 86 ALA A N 1
ATOM 667 C CA . ALA A 1 86 ? -1.371 -3.664 2.939 1.00 96.88 86 ALA A CA 1
ATOM 668 C C . ALA A 1 86 ? -2.703 -3.724 3.699 1.00 96.88 86 ALA A C 1
ATOM 670 O O . ALA A 1 86 ? -3.548 -2.843 3.539 1.00 96.88 86 ALA A O 1
ATOM 671 N N . LEU A 1 87 ? -2.865 -4.696 4.600 1.00 97.06 87 LEU A N 1
ATOM 672 C CA . LEU A 1 87 ? -4.055 -4.814 5.444 1.00 97.06 87 LEU A CA 1
ATOM 673 C C . LEU A 1 87 ? -4.264 -3.563 6.303 1.00 97.06 87 LEU A C 1
ATOM 675 O O . LEU A 1 87 ? -5.376 -3.043 6.367 1.00 97.06 87 LEU A O 1
ATOM 679 N N . ALA A 1 88 ? -3.206 -3.045 6.933 1.00 95.75 88 ALA A N 1
ATOM 680 C CA . ALA A 1 88 ? -3.292 -1.828 7.736 1.00 95.75 88 ALA A CA 1
ATOM 681 C C . ALA A 1 88 ? -3.749 -0.623 6.902 1.00 95.75 88 ALA A C 1
ATOM 683 O O . ALA A 1 88 ? -4.578 0.154 7.372 1.00 95.75 88 ALA A O 1
ATOM 684 N N . ALA A 1 89 ? -3.259 -0.479 5.665 1.00 97.00 89 ALA A N 1
ATOM 685 C CA . ALA A 1 89 ? -3.682 0.591 4.768 1.00 97.00 89 ALA A CA 1
ATOM 686 C C . ALA A 1 89 ? -5.180 0.504 4.434 1.00 97.00 89 ALA A C 1
ATOM 688 O O . ALA A 1 89 ? -5.881 1.515 4.523 1.00 97.00 89 ALA A O 1
ATOM 689 N N . VAL A 1 90 ? -5.679 -0.696 4.123 1.00 97.75 90 VAL A N 1
ATOM 690 C CA . VAL A 1 90 ? -7.098 -0.908 3.804 1.00 97.75 90 VAL A CA 1
ATOM 691 C C . VAL A 1 90 ? -7.985 -0.665 5.031 1.00 97.75 90 VAL A C 1
ATOM 693 O O . VAL A 1 90 ? -8.955 0.084 4.937 1.00 97.75 90 VAL A O 1
ATOM 696 N N . TYR A 1 91 ? -7.621 -1.184 6.209 1.00 96.62 91 TYR A N 1
ATOM 697 C CA . TYR A 1 91 ? -8.381 -0.943 7.445 1.00 96.62 91 TYR A CA 1
ATOM 698 C C . TYR A 1 91 ? -8.356 0.519 7.900 1.00 96.62 91 TYR A C 1
ATOM 700 O O . TYR A 1 91 ? -9.346 1.015 8.433 1.00 96.62 91 TYR A O 1
ATOM 708 N N . CYS A 1 92 ? -7.264 1.252 7.663 1.00 95.19 92 CYS A N 1
ATOM 709 C CA . CYS A 1 92 ? -7.219 2.690 7.934 1.00 95.19 92 CYS A CA 1
ATOM 710 C C . CYS A 1 92 ? -8.262 3.478 7.127 1.00 95.19 92 CYS A C 1
ATOM 712 O O . CYS A 1 92 ? -8.675 4.550 7.568 1.00 95.19 92 CYS A O 1
ATOM 714 N N . ALA A 1 93 ? -8.703 2.977 5.969 1.00 95.31 93 ALA A N 1
ATOM 715 C CA . ALA A 1 93 ? -9.717 3.652 5.169 1.00 95.31 93 ALA A CA 1
ATOM 716 C C . ALA A 1 93 ? -11.113 3.622 5.823 1.00 95.31 93 ALA A C 1
ATOM 718 O O . ALA A 1 93 ? -11.915 4.515 5.557 1.00 95.31 93 ALA A O 1
ATOM 719 N N . GLU A 1 94 ? -11.400 2.679 6.731 1.00 93.81 94 GLU A N 1
ATOM 720 C CA . GLU A 1 94 ? -12.704 2.586 7.410 1.00 93.81 94 GLU A CA 1
ATOM 721 C C . GLU A 1 94 ? -13.052 3.834 8.231 1.00 93.81 94 GLU A C 1
ATOM 723 O O . GLU A 1 94 ? -14.229 4.159 8.397 1.00 93.81 94 GLU A O 1
ATOM 728 N N . SER A 1 95 ? -12.050 4.572 8.722 1.00 92.69 95 SER A N 1
ATOM 729 C CA . SER A 1 95 ? -12.284 5.800 9.491 1.00 92.69 95 SER A CA 1
ATOM 730 C C . SER A 1 95 ? -12.636 7.014 8.624 1.00 92.69 95 SER A C 1
ATOM 732 O O . SER A 1 95 ? -12.864 8.098 9.156 1.00 92.69 95 SER A O 1
ATOM 734 N N . LEU A 1 96 ? -12.614 6.882 7.295 1.00 94.88 96 LEU A N 1
ATOM 735 C CA . LEU A 1 96 ? -12.911 7.967 6.360 1.00 94.88 96 LEU A CA 1
ATOM 736 C C . LEU A 1 96 ? -14.425 8.113 6.150 1.00 94.88 96 LEU A C 1
ATOM 738 O O . LEU A 1 96 ? -15.174 7.153 6.309 1.00 94.88 96 LEU A O 1
ATOM 742 N N . GLY A 1 97 ? -14.884 9.307 5.764 1.00 94.50 97 GLY A N 1
ATOM 743 C CA . GLY A 1 97 ? -16.263 9.511 5.297 1.00 94.50 97 GLY A CA 1
ATOM 744 C C . GLY A 1 97 ? -16.486 8.916 3.901 1.00 94.50 97 GLY A C 1
ATOM 745 O O . GLY A 1 97 ? -15.532 8.774 3.140 1.00 94.50 97 GLY A O 1
ATOM 746 N N . ASP A 1 98 ? -17.731 8.600 3.540 1.00 92.19 98 ASP A N 1
ATOM 747 C CA . ASP A 1 98 ? -18.046 7.773 2.357 1.00 92.19 98 ASP A CA 1
ATOM 748 C C . ASP A 1 98 ? -17.534 8.342 1.024 1.00 92.19 98 ASP A C 1
ATOM 750 O O . ASP A 1 98 ? -17.054 7.602 0.169 1.00 92.19 98 ASP A O 1
ATOM 754 N N . GLU A 1 99 ? -17.592 9.661 0.834 1.00 89.62 99 GLU A N 1
ATOM 755 C CA . GLU A 1 99 ? -17.063 10.302 -0.376 1.00 89.62 99 GLU A CA 1
ATOM 756 C C . GLU A 1 99 ? -15.538 10.162 -0.483 1.00 89.62 99 GLU A C 1
ATOM 758 O O . GLU A 1 99 ? -14.992 9.791 -1.529 1.00 89.62 99 GLU A O 1
ATOM 763 N N . GLN A 1 100 ? -14.842 10.412 0.626 1.00 93.06 100 GLN A N 1
ATOM 764 C CA . GLN A 1 100 ? -13.396 10.257 0.694 1.00 93.06 100 GLN A CA 1
ATOM 765 C C . GLN A 1 100 ? -12.996 8.786 0.552 1.00 93.06 100 GLN A C 1
ATOM 767 O O . GLN A 1 100 ? -11.998 8.493 -0.106 1.00 93.06 100 GLN A O 1
ATOM 772 N N . LEU A 1 101 ? -13.780 7.878 1.131 1.00 94.94 101 LEU A N 1
ATOM 773 C CA . LEU A 1 101 ? -13.559 6.444 1.079 1.00 94.94 101 LEU A CA 1
ATOM 774 C C . LEU A 1 101 ? -13.595 5.921 -0.358 1.00 94.94 101 LEU A C 1
ATOM 776 O O . LEU A 1 101 ? -12.639 5.269 -0.759 1.00 94.94 101 LEU A O 1
ATOM 780 N N . ARG A 1 102 ? -14.604 6.280 -1.163 1.00 92.31 102 ARG A N 1
ATOM 781 C CA . ARG A 1 102 ? -14.656 5.897 -2.591 1.00 92.31 102 ARG A CA 1
ATOM 782 C C . ARG A 1 102 ? -13.414 6.353 -3.357 1.00 92.31 102 ARG A C 1
ATOM 784 O O . ARG A 1 102 ? -12.797 5.588 -4.095 1.00 92.31 102 ARG A O 1
ATOM 791 N N . THR A 1 103 ? -12.994 7.596 -3.120 1.00 91.75 103 THR A N 1
ATOM 792 C CA . THR A 1 103 ? -11.807 8.166 -3.778 1.00 91.75 103 THR A CA 1
ATOM 793 C C . THR A 1 103 ? -10.519 7.434 -3.384 1.00 91.75 103 THR A C 1
ATOM 795 O O . THR A 1 103 ? -9.621 7.230 -4.204 1.00 91.75 103 THR A O 1
ATOM 798 N N . VAL A 1 104 ? -10.403 7.047 -2.114 1.00 94.62 104 VAL A N 1
ATOM 799 C CA . VAL A 1 104 ? -9.255 6.304 -1.581 1.00 94.62 104 VAL A CA 1
ATOM 800 C C . VAL A 1 104 ? -9.281 4.843 -2.030 1.00 94.62 104 VAL A C 1
ATOM 802 O O . VAL A 1 104 ? -8.238 4.327 -2.409 1.00 94.62 104 VAL A O 1
ATOM 805 N N . ALA A 1 105 ? -10.444 4.192 -2.059 1.00 95.31 105 ALA A N 1
ATOM 806 C CA . ALA A 1 105 ? -10.610 2.824 -2.544 1.00 95.31 105 ALA A CA 1
ATOM 807 C C . ALA A 1 105 ? -10.192 2.691 -4.012 1.00 95.31 105 ALA A C 1
ATOM 809 O O . ALA A 1 105 ? -9.456 1.772 -4.367 1.00 95.31 105 ALA A O 1
ATOM 810 N N . ALA A 1 106 ? -10.566 3.656 -4.855 1.00 92.00 106 ALA A N 1
ATOM 811 C CA . ALA A 1 106 ? -10.097 3.712 -6.235 1.00 92.00 106 ALA A CA 1
ATOM 812 C C . ALA A 1 106 ? -8.563 3.861 -6.324 1.00 92.00 106 ALA A C 1
ATOM 814 O O . ALA A 1 106 ? -7.918 3.131 -7.071 1.00 92.00 106 ALA A O 1
ATOM 815 N N . ALA A 1 107 ? -7.964 4.741 -5.515 1.00 93.56 107 ALA A N 1
ATOM 816 C CA . ALA A 1 107 ? -6.508 4.905 -5.446 1.00 93.56 107 ALA A CA 1
ATOM 817 C C . ALA A 1 107 ? -5.779 3.646 -4.934 1.00 93.56 107 ALA A C 1
ATOM 819 O O . ALA A 1 107 ? -4.690 3.326 -5.402 1.00 93.56 107 ALA A O 1
ATOM 820 N N . MET A 1 108 ? -6.383 2.911 -3.999 1.00 95.62 108 MET A N 1
ATOM 821 C CA . MET A 1 108 ? -5.875 1.631 -3.504 1.00 95.62 108 MET A CA 1
ATOM 822 C C . MET A 1 108 ? -5.843 0.565 -4.606 1.00 95.62 108 MET A C 1
ATOM 824 O O . MET A 1 108 ? -4.823 -0.100 -4.767 1.00 95.62 108 MET A O 1
ATOM 828 N N . ARG A 1 109 ? -6.905 0.449 -5.417 1.00 94.06 109 ARG A N 1
ATOM 829 C CA . ARG A 1 109 ? -6.926 -0.461 -6.580 1.00 94.06 109 ARG A CA 1
ATOM 830 C C . ARG A 1 109 ? -5.842 -0.107 -7.602 1.00 94.06 109 ARG A C 1
ATOM 832 O O . ARG A 1 109 ? -5.121 -0.995 -8.035 1.00 94.06 109 ARG A O 1
ATOM 839 N N . VAL A 1 110 ? -5.661 1.185 -7.897 1.00 90.69 110 VAL A N 1
ATOM 840 C CA . VAL A 1 110 ? -4.543 1.663 -8.736 1.00 90.69 110 VAL A CA 1
ATOM 841 C C . VAL A 1 110 ? -3.194 1.252 -8.155 1.00 90.69 110 VAL A C 1
ATOM 843 O O . VAL A 1 110 ? -2.327 0.813 -8.897 1.00 90.69 110 VAL A O 1
ATOM 846 N N . GLY A 1 111 ? -3.018 1.369 -6.837 1.00 92.00 111 GLY A N 1
ATOM 847 C CA . GLY A 1 111 ? -1.802 0.927 -6.163 1.00 92.00 111 GLY A CA 1
ATOM 848 C C . GLY A 1 111 ? -1.515 -0.559 -6.383 1.00 92.00 111 GLY A C 1
ATOM 849 O O . GLY A 1 111 ? -0.409 -0.906 -6.782 1.00 92.00 111 GLY A O 1
ATOM 850 N N . LEU A 1 112 ? -2.513 -1.430 -6.191 1.00 91.44 112 LEU A N 1
ATOM 851 C CA . LEU A 1 112 ? -2.364 -2.876 -6.419 1.00 91.44 112 LEU A CA 1
ATOM 852 C C . LEU A 1 112 ? -1.994 -3.210 -7.870 1.00 91.44 112 LEU A C 1
ATOM 854 O O . LEU A 1 112 ? -1.146 -4.067 -8.104 1.00 91.44 112 LEU A O 1
ATOM 858 N N . GLU A 1 113 ? -2.596 -2.508 -8.831 1.00 86.19 113 GLU A N 1
ATOM 859 C CA . GLU A 1 113 ? -2.379 -2.721 -10.268 1.00 86.19 113 GLU A CA 1
ATOM 860 C C . GLU A 1 113 ? -1.125 -2.026 -10.819 1.00 86.19 113 GLU A C 1
ATOM 862 O O . GLU A 1 113 ? -0.749 -2.265 -11.965 1.00 86.19 113 GLU A O 1
ATOM 867 N N . TRP A 1 114 ? -0.482 -1.146 -10.046 1.00 86.75 114 TRP A N 1
ATOM 868 C CA . TRP A 1 114 ? 0.585 -0.272 -10.533 1.00 86.75 114 TRP A CA 1
ATOM 869 C C . TRP A 1 114 ? 1.768 -1.075 -11.072 1.00 86.75 114 TRP A C 1
ATOM 871 O O . TRP A 1 114 ? 2.615 -1.445 -10.285 1.00 86.75 114 TRP A O 1
ATOM 881 N N . ALA A 1 115 ? 1.908 -1.338 -12.368 1.00 66.69 115 ALA A N 1
ATOM 882 C CA . ALA A 1 115 ? 3.006 -2.152 -12.906 1.00 66.69 115 ALA A CA 1
ATOM 883 C C . ALA A 1 115 ? 4.309 -1.340 -13.117 1.00 66.69 115 ALA A C 1
ATOM 885 O O . ALA A 1 115 ? 4.794 -1.192 -14.233 1.00 66.69 115 ALA A O 1
ATOM 886 N N . GLY A 1 116 ? 4.857 -0.819 -12.013 1.00 64.00 116 GLY A N 1
ATOM 887 C CA . GLY A 1 116 ? 6.149 -0.126 -11.878 1.00 64.00 116 GLY A CA 1
ATOM 888 C C . GLY A 1 116 ? 6.259 1.273 -12.501 1.00 64.00 116 GLY A C 1
ATOM 889 O O . GLY A 1 116 ? 5.250 1.908 -12.782 1.00 64.00 116 GLY A O 1
ATOM 890 N N . GLY A 1 117 ? 7.490 1.791 -12.587 1.00 68.94 117 GLY A N 1
ATOM 891 C CA . GLY A 1 117 ? 7.783 3.233 -12.603 1.00 68.94 117 GLY A CA 1
ATOM 892 C C . GLY A 1 117 ? 8.217 3.741 -11.220 1.00 68.94 117 GLY A C 1
ATOM 893 O O . GLY A 1 117 ? 8.230 2.979 -10.247 1.00 68.94 117 GLY A O 1
ATOM 894 N N . THR A 1 118 ? 8.588 5.017 -11.119 1.00 70.94 118 THR A N 1
ATOM 895 C CA . THR A 1 118 ? 9.086 5.599 -9.862 1.00 70.94 118 THR A CA 1
ATOM 896 C C . THR A 1 118 ? 7.953 5.868 -8.865 1.00 70.94 118 THR A C 1
ATOM 898 O O . THR A 1 118 ? 6.772 5.952 -9.220 1.00 70.94 118 THR A O 1
ATOM 901 N N . ASN A 1 119 ? 8.305 6.057 -7.588 1.00 76.31 119 ASN A N 1
ATOM 902 C CA . ASN A 1 119 ? 7.348 6.549 -6.592 1.00 76.31 119 ASN A CA 1
ATOM 903 C C . ASN A 1 119 ? 6.762 7.909 -6.998 1.00 76.31 119 ASN A C 1
ATOM 905 O O . ASN A 1 119 ? 5.598 8.179 -6.710 1.00 76.31 119 ASN A O 1
ATOM 909 N N . GLU A 1 120 ? 7.537 8.760 -7.669 1.00 79.44 120 GLU A N 1
ATOM 910 C CA . GLU A 1 120 ? 7.061 10.054 -8.147 1.00 79.44 120 GLU A CA 1
ATOM 911 C C . GLU A 1 120 ? 5.994 9.901 -9.239 1.00 79.44 120 GLU A C 1
ATOM 913 O O . GLU A 1 120 ? 4.951 10.553 -9.152 1.00 79.44 120 GLU A O 1
ATOM 918 N N . ASP A 1 121 ? 6.186 8.984 -10.192 1.00 81.25 121 ASP A N 1
ATOM 919 C CA . ASP A 1 121 ? 5.199 8.680 -11.237 1.00 81.25 121 ASP A CA 1
ATOM 920 C C . ASP A 1 121 ? 3.885 8.191 -10.630 1.00 81.25 121 ASP A C 1
ATOM 922 O O . ASP A 1 121 ? 2.805 8.695 -10.958 1.00 81.25 121 ASP A O 1
ATOM 926 N N . LEU A 1 122 ? 3.976 7.253 -9.684 1.00 85.12 122 LEU A N 1
ATOM 927 C CA . LEU A 1 122 ? 2.819 6.753 -8.953 1.00 85.12 122 LEU A CA 1
ATOM 928 C C . LEU A 1 122 ? 2.107 7.892 -8.224 1.00 85.12 122 LEU A C 1
ATOM 930 O O . LEU A 1 122 ? 0.889 8.025 -8.314 1.00 85.12 122 LEU A O 1
ATOM 934 N N . LEU A 1 123 ? 2.844 8.730 -7.495 1.00 88.38 123 LEU A N 1
ATOM 935 C CA . LEU A 1 123 ? 2.268 9.837 -6.737 1.00 88.38 123 LEU A CA 1
ATOM 936 C C . LEU A 1 123 ? 1.663 10.903 -7.653 1.00 88.38 123 LEU A C 1
ATOM 938 O O . LEU A 1 123 ? 0.623 11.465 -7.313 1.00 88.38 123 LEU A O 1
ATOM 942 N N . ALA A 1 124 ? 2.250 11.165 -8.819 1.00 83.81 124 ALA A N 1
ATOM 943 C CA . ALA A 1 124 ? 1.679 12.043 -9.831 1.00 83.81 124 ALA A CA 1
ATOM 944 C C . ALA A 1 124 ? 0.360 11.472 -10.366 1.00 83.81 124 ALA A C 1
ATOM 946 O O . ALA A 1 124 ? -0.651 12.188 -10.407 1.00 83.81 124 ALA A O 1
ATOM 947 N N . VAL A 1 125 ? 0.339 10.171 -10.679 1.00 83.38 125 VAL A N 1
ATOM 948 C CA . VAL A 1 125 ? -0.871 9.448 -11.080 1.00 83.38 125 VAL A CA 1
ATOM 949 C C . VAL A 1 125 ? -1.920 9.535 -9.987 1.00 83.38 125 VAL A C 1
ATOM 951 O O . VAL A 1 125 ? -3.002 10.007 -10.307 1.00 83.38 125 VAL A O 1
ATOM 954 N N . LEU A 1 126 ? -1.587 9.203 -8.730 1.00 87.62 126 LEU A N 1
ATOM 955 C CA . LEU A 1 126 ? -2.435 9.231 -7.523 1.00 87.62 126 LEU A CA 1
ATOM 956 C C . LEU A 1 126 ? -2.767 10.638 -6.999 1.00 87.62 126 LEU A C 1
ATOM 958 O O . LEU A 1 126 ? -3.570 10.788 -6.078 1.00 87.62 126 LEU A O 1
ATOM 962 N N . ARG A 1 127 ? -2.182 11.694 -7.563 1.00 85.88 127 ARG A N 1
ATOM 963 C CA . ARG A 1 127 ? -2.550 13.089 -7.283 1.00 85.88 127 ARG A CA 1
ATOM 964 C C . ARG A 1 127 ? -3.565 13.616 -8.288 1.00 85.88 127 ARG A C 1
ATOM 966 O O . ARG A 1 127 ? -4.413 14.426 -7.923 1.00 85.88 127 ARG A O 1
ATOM 973 N N . GLY A 1 128 ? -3.482 13.168 -9.541 1.00 71.62 128 GLY A N 1
ATOM 974 C CA . GLY A 1 128 ? -4.249 13.701 -10.668 1.00 71.62 128 GLY A CA 1
ATOM 975 C C . GLY A 1 128 ? -5.759 13.441 -10.648 1.00 71.62 128 GLY A C 1
ATOM 976 O O . GLY A 1 128 ? -6.463 13.985 -11.490 1.00 71.62 128 GLY A O 1
ATOM 977 N N . GLY A 1 129 ? -6.279 12.611 -9.742 1.00 61.28 129 GLY A N 1
ATOM 978 C CA . GLY A 1 129 ? -7.704 12.278 -9.591 1.00 61.28 129 GLY A CA 1
ATOM 979 C C . GLY A 1 129 ? -8.340 11.520 -10.762 1.00 61.28 129 GLY A C 1
ATOM 980 O O . GLY A 1 129 ? -9.478 11.074 -10.653 1.00 61.28 129 GLY A O 1
ATOM 981 N N . ARG A 1 130 ? -7.646 11.370 -11.895 1.00 55.47 130 ARG A N 1
ATOM 982 C CA . ARG A 1 130 ? -8.218 10.906 -13.171 1.00 55.47 130 ARG A CA 1
ATOM 983 C C . ARG A 1 130 ? -8.302 9.382 -13.326 1.00 55.47 130 ARG A C 1
ATOM 985 O O . ARG A 1 130 ? -8.690 8.904 -14.385 1.00 55.47 130 ARG A O 1
ATOM 992 N N . TRP A 1 131 ? -8.013 8.621 -12.273 1.00 57.19 131 TRP A N 1
ATOM 993 C CA . TRP A 1 131 ? -8.175 7.161 -12.249 1.00 57.19 131 TRP A CA 1
ATOM 994 C C . TRP A 1 131 ? -9.640 6.697 -12.141 1.00 57.19 131 TRP A C 1
ATOM 996 O O . TRP A 1 131 ? -9.932 5.541 -12.409 1.00 57.19 131 TRP A O 1
ATOM 1006 N N . HIS A 1 132 ? -10.588 7.584 -11.812 1.00 42.03 132 HIS A N 1
ATOM 1007 C CA . HIS A 1 132 ? -12.025 7.255 -11.764 1.00 42.03 132 HIS A CA 1
ATOM 1008 C C . HIS A 1 132 ? -12.677 7.122 -13.156 1.00 42.03 132 HIS A C 1
ATOM 1010 O O . HIS A 1 132 ? -13.826 6.702 -13.249 1.00 42.03 132 HIS A O 1
ATOM 1016 N N . GLN A 1 133 ? -11.985 7.517 -14.235 1.00 39.47 133 GLN A N 1
ATOM 1017 C CA . GLN A 1 133 ? -12.550 7.587 -15.594 1.00 39.47 133 GLN A CA 1
ATOM 1018 C C . GLN A 1 133 ? -11.973 6.561 -16.580 1.00 39.47 133 GLN A C 1
ATOM 1020 O O . GLN A 1 133 ? -12.472 6.450 -17.698 1.00 39.47 133 GLN A O 1
ATOM 1025 N N . ARG A 1 134 ? -10.948 5.798 -16.197 1.00 33.97 134 ARG A N 1
ATOM 1026 C CA . ARG A 1 134 ? -10.392 4.717 -17.016 1.00 33.97 134 ARG A CA 1
ATOM 1027 C C . ARG A 1 134 ? -10.090 3.534 -16.114 1.00 33.97 134 ARG A C 1
ATOM 1029 O O . ARG A 1 134 ? -9.292 3.664 -15.194 1.00 33.97 134 ARG A O 1
ATOM 1036 N N . GLY A 1 135 ? -10.725 2.395 -16.388 1.00 37.00 135 GLY A N 1
ATOM 1037 C CA . GLY A 1 135 ? -10.222 1.120 -15.890 1.00 37.00 135 GLY A CA 1
ATOM 1038 C C . GLY A 1 135 ? -8.763 0.984 -16.321 1.00 37.00 135 GLY A C 1
ATOM 1039 O O . GLY A 1 135 ? -8.450 1.265 -17.477 1.00 37.00 135 GLY A O 1
ATOM 1040 N N . THR A 1 136 ? -7.897 0.606 -15.384 1.00 39.12 136 THR A N 1
ATOM 1041 C CA . THR A 1 136 ? -6.431 0.519 -15.496 1.00 39.12 136 THR A CA 1
ATOM 1042 C C . THR A 1 136 ? -5.714 1.875 -15.587 1.00 39.12 136 THR A C 1
ATOM 1044 O O . THR A 1 136 ? -5.687 2.560 -16.612 1.00 39.12 136 THR A O 1
ATOM 1047 N N . ALA A 1 137 ? -5.098 2.279 -14.475 1.00 41.53 137 ALA A N 1
ATOM 1048 C CA . ALA A 1 137 ? -4.138 3.375 -14.450 1.00 41.53 137 ALA A CA 1
ATOM 1049 C C . ALA A 1 137 ? -2.776 2.842 -14.918 1.00 41.53 137 ALA A C 1
ATOM 1051 O O . ALA A 1 137 ? -1.947 2.431 -14.114 1.00 41.53 137 ALA A O 1
ATOM 1052 N N . VAL A 1 138 ? -2.566 2.816 -16.232 1.00 42.94 138 VAL A N 1
ATOM 1053 C CA . VAL A 1 138 ? -1.253 2.519 -16.818 1.00 42.94 138 VAL A CA 1
ATOM 1054 C C . VAL A 1 138 ? -0.344 3.748 -16.611 1.00 42.94 138 VAL A C 1
ATOM 1056 O O . VAL A 1 138 ? -0.761 4.857 -16.970 1.00 42.94 138 VAL A O 1
ATOM 1059 N N . PRO A 1 139 ? 0.860 3.600 -16.020 1.00 46.31 139 PRO A N 1
ATOM 1060 C CA . PRO A 1 139 ? 1.853 4.672 -15.952 1.00 46.31 139 PRO A CA 1
ATOM 1061 C C . PRO A 1 139 ? 2.183 5.214 -17.351 1.00 46.31 139 PRO A C 1
ATOM 1063 O O . PRO A 1 139 ? 2.179 4.447 -18.314 1.00 46.31 139 PRO A O 1
ATOM 1066 N N . PRO A 1 140 ? 2.588 6.485 -17.498 1.00 46.62 140 PRO A N 1
ATOM 1067 C CA . PRO A 1 140 ? 3.248 6.957 -18.705 1.00 46.62 140 PRO A CA 1
ATOM 1068 C C . PRO A 1 140 ? 4.732 6.538 -18.686 1.00 46.62 140 PRO A C 1
ATOM 1070 O O . PRO A 1 140 ? 5.614 7.376 -18.805 1.00 46.62 140 PRO A O 1
ATOM 1073 N N . VAL A 1 141 ? 5.025 5.250 -18.495 1.00 51.25 141 VAL A N 1
ATOM 1074 C CA . VAL A 1 141 ? 6.349 4.685 -18.778 1.00 51.25 141 VAL A CA 1
ATOM 1075 C C . VAL A 1 141 ? 6.216 3.988 -20.122 1.00 51.25 141 VAL A C 1
ATOM 1077 O O . VAL A 1 141 ? 5.482 3.013 -20.257 1.00 51.25 141 VAL A O 1
ATOM 1080 N N . THR A 1 142 ? 6.878 4.538 -21.136 1.00 57.66 142 THR A N 1
ATOM 1081 C CA . THR A 1 142 ? 6.758 4.113 -22.539 1.00 57.66 142 THR A CA 1
ATOM 1082 C C . THR A 1 142 ? 7.188 2.649 -22.758 1.00 57.66 142 THR A C 1
ATOM 1084 O O . THR A 1 142 ? 6.783 2.058 -23.754 1.00 57.66 142 THR A O 1
ATOM 1087 N N . ASP A 1 143 ? 7.928 2.047 -21.814 1.00 73.56 143 ASP A N 1
ATOM 1088 C CA . ASP A 1 143 ? 8.189 0.601 -21.709 1.00 73.56 143 ASP A CA 1
ATOM 1089 C C . ASP A 1 143 ? 8.611 0.212 -20.264 1.00 73.56 143 ASP A C 1
ATOM 1091 O O . ASP A 1 143 ? 9.744 0.493 -19.854 1.00 73.56 143 ASP A O 1
ATOM 1095 N N . PRO A 1 144 ? 7.729 -0.415 -19.455 1.00 73.88 144 PRO A N 1
ATOM 1096 C CA . PRO A 1 144 ? 8.046 -0.802 -18.076 1.00 73.88 144 PRO A CA 1
ATOM 1097 C C . PRO A 1 144 ? 9.171 -1.836 -17.978 1.00 73.88 144 PRO A C 1
ATOM 1099 O O . PRO A 1 144 ? 9.959 -1.807 -17.032 1.00 73.88 144 PRO A O 1
ATOM 1102 N N . VAL A 1 145 ? 9.263 -2.752 -18.946 1.00 81.56 145 VAL A N 1
ATOM 1103 C CA . VAL A 1 145 ? 10.272 -3.818 -18.938 1.00 81.56 145 VAL A CA 1
ATOM 1104 C C . VAL A 1 145 ? 11.650 -3.223 -19.186 1.00 81.56 145 VAL A C 1
ATOM 1106 O O . VAL A 1 145 ? 12.576 -3.540 -18.442 1.00 81.56 145 VAL A O 1
ATOM 1109 N N . ALA A 1 146 ? 11.775 -2.315 -20.156 1.00 81.25 146 ALA A N 1
ATOM 1110 C CA . ALA A 1 146 ? 13.026 -1.607 -20.418 1.00 81.25 146 ALA A CA 1
ATOM 1111 C C . ALA A 1 146 ? 13.507 -0.812 -19.193 1.00 81.25 146 ALA A C 1
ATOM 1113 O O . ALA A 1 146 ? 14.661 -0.952 -18.791 1.00 81.25 146 ALA A O 1
ATOM 1114 N N . TRP A 1 147 ? 12.613 -0.060 -18.540 1.00 82.75 147 TRP A N 1
ATOM 1115 C CA . TRP A 1 147 ? 12.942 0.667 -17.306 1.00 82.75 147 TRP A CA 1
ATOM 1116 C C . TRP A 1 147 ? 13.431 -0.265 -16.189 1.00 82.75 147 TRP A C 1
ATOM 1118 O O . TRP A 1 147 ? 14.384 0.040 -15.470 1.00 82.75 147 TRP A O 1
ATOM 1128 N N . ALA A 1 148 ? 12.787 -1.421 -16.028 1.00 83.88 148 ALA A N 1
ATOM 1129 C CA . ALA A 1 148 ? 13.143 -2.366 -14.981 1.00 83.88 148 ALA A CA 1
ATOM 1130 C C . ALA A 1 148 ? 14.496 -3.054 -15.236 1.00 83.88 148 ALA A C 1
ATOM 1132 O O . ALA A 1 148 ? 15.243 -3.299 -14.286 1.00 83.88 148 ALA A O 1
ATOM 1133 N N . LEU A 1 149 ? 14.817 -3.346 -16.503 1.00 89.31 149 LEU A N 1
ATOM 1134 C CA . LEU A 1 149 ? 16.131 -3.847 -16.918 1.00 89.31 149 LEU A CA 1
ATOM 1135 C C . LEU A 1 149 ? 17.228 -2.824 -16.613 1.00 89.31 149 LEU A C 1
ATOM 1137 O O . LEU A 1 149 ? 18.206 -3.166 -15.952 1.00 89.31 149 LEU A O 1
ATOM 1141 N N . GLU A 1 150 ? 17.016 -1.565 -17.001 1.00 86.00 150 GLU A N 1
ATOM 1142 C CA . GLU A 1 150 ? 17.930 -0.455 -16.714 1.00 86.00 150 GLU A CA 1
ATOM 1143 C C . GLU A 1 150 ? 18.143 -0.277 -15.203 1.00 86.00 150 GLU A C 1
ATOM 1145 O O . GLU A 1 150 ? 19.274 -0.217 -14.726 1.00 86.00 150 GLU A O 1
ATOM 1150 N N . THR A 1 151 ? 17.059 -0.285 -14.423 1.00 84.81 151 THR A N 1
ATOM 1151 C CA . THR A 1 151 ? 17.101 -0.066 -12.969 1.00 84.81 151 THR A CA 1
ATOM 1152 C C . THR A 1 151 ? 17.910 -1.134 -12.225 1.00 84.81 151 THR A C 1
ATOM 1154 O O . THR A 1 151 ? 18.568 -0.814 -11.228 1.00 84.81 151 THR A O 1
ATOM 1157 N N . LEU A 1 152 ? 17.860 -2.393 -12.684 1.00 90.25 152 LEU A N 1
ATOM 1158 C CA . LEU A 1 152 ? 18.635 -3.510 -12.130 1.00 90.25 152 LEU A CA 1
ATOM 1159 C C . LEU A 1 152 ? 19.993 -3.721 -12.816 1.00 90.25 152 LEU A C 1
ATOM 1161 O O . LEU A 1 152 ? 20.675 -4.686 -12.467 1.00 90.25 152 LEU A O 1
ATOM 1165 N N . GLU A 1 153 ? 20.379 -2.847 -13.750 1.00 91.31 153 GLU A N 1
ATOM 1166 C CA . GLU A 1 153 ? 21.615 -2.954 -14.538 1.00 91.31 153 GLU A CA 1
ATOM 1167 C C . GLU A 1 153 ? 21.733 -4.322 -15.238 1.00 91.31 153 GLU A C 1
ATOM 1169 O O . GLU A 1 153 ? 22.784 -4.964 -15.255 1.00 91.31 153 GLU A O 1
ATOM 1174 N N . LEU A 1 154 ? 20.609 -4.807 -15.772 1.00 90.69 154 LEU A N 1
ATOM 1175 C CA . LEU A 1 154 ? 20.515 -6.070 -16.492 1.00 90.69 154 LEU A CA 1
ATOM 1176 C C . LEU A 1 154 ? 20.501 -5.806 -17.994 1.00 90.69 154 LEU A C 1
ATOM 1178 O O . LEU A 1 154 ? 19.619 -5.121 -18.507 1.00 90.69 154 LEU A O 1
ATOM 1182 N N . GLU A 1 155 ? 21.437 -6.419 -18.708 1.00 85.00 155 GLU A N 1
ATOM 1183 C CA . GLU A 1 155 ? 21.428 -6.453 -20.165 1.00 85.00 155 GLU A CA 1
ATOM 1184 C C . GLU A 1 155 ? 20.804 -7.760 -20.643 1.00 85.00 155 GLU A C 1
ATOM 1186 O O . GLU A 1 155 ? 21.204 -8.850 -20.230 1.00 85.00 155 GLU A O 1
ATOM 1191 N N . THR A 1 156 ? 19.837 -7.665 -21.550 1.00 73.75 156 THR A N 1
ATOM 1192 C CA . THR A 1 156 ? 19.266 -8.840 -22.208 1.00 73.75 156 THR A CA 1
ATOM 1193 C C . THR A 1 156 ? 19.220 -8.630 -23.712 1.00 73.75 156 THR A C 1
ATOM 1195 O O . THR A 1 156 ? 18.301 -7.972 -24.200 1.00 73.75 156 THR A O 1
ATOM 1198 N N . PRO A 1 157 ? 20.192 -9.191 -24.453 1.00 61.16 157 PRO A N 1
ATOM 1199 C CA . PRO A 1 157 ? 20.201 -9.129 -25.910 1.00 61.16 157 PRO A CA 1
ATOM 1200 C C . PRO A 1 157 ? 18.968 -9.802 -26.529 1.00 61.16 157 PRO A C 1
ATOM 1202 O O . PRO A 1 157 ? 18.427 -9.286 -27.497 1.00 61.16 157 PRO A O 1
ATOM 1205 N N . ASP A 1 158 ? 18.489 -10.900 -25.926 1.00 56.78 158 ASP A N 1
ATOM 1206 C CA . ASP A 1 158 ? 17.370 -11.701 -26.428 1.00 56.78 158 ASP A CA 1
ATOM 1207 C C . ASP A 1 158 ? 16.490 -12.229 -25.269 1.00 56.78 158 ASP A C 1
ATOM 1209 O O . ASP A 1 158 ? 16.752 -13.283 -24.689 1.00 56.78 158 ASP A O 1
ATOM 1213 N N . GLY A 1 159 ? 15.414 -11.511 -24.927 1.00 68.19 159 GLY A N 1
ATOM 1214 C CA . GLY A 1 159 ? 14.345 -12.003 -24.037 1.00 68.19 159 GLY A CA 1
ATOM 1215 C C . GLY A 1 159 ? 14.474 -11.673 -22.539 1.00 68.19 159 GLY A C 1
ATOM 1216 O O . GLY A 1 159 ? 15.308 -10.884 -22.119 1.00 68.19 159 GLY A O 1
ATOM 1217 N N . ARG A 1 160 ? 13.582 -12.239 -21.709 1.00 78.50 160 ARG A N 1
ATOM 1218 C CA . ARG A 1 160 ? 13.489 -11.946 -20.261 1.00 78.50 160 ARG A CA 1
ATOM 1219 C C . ARG A 1 160 ? 14.646 -12.608 -19.489 1.00 78.50 160 ARG A C 1
ATOM 1221 O O . ARG A 1 160 ? 14.848 -13.812 -19.671 1.00 78.50 160 ARG A O 1
ATOM 1228 N N . PRO A 1 161 ? 15.342 -11.905 -18.571 1.00 86.88 161 PRO A N 1
ATOM 1229 C CA . PRO A 1 161 ? 16.409 -12.523 -17.794 1.00 86.88 161 PRO A CA 1
ATOM 1230 C C . PRO A 1 161 ? 15.855 -13.630 -16.881 1.00 86.88 161 PRO A C 1
ATOM 1232 O O . PRO A 1 161 ? 14.725 -13.533 -16.388 1.00 86.88 161 PRO A O 1
ATOM 1235 N N . PRO A 1 162 ? 16.622 -14.701 -16.610 1.00 89.31 162 PRO A N 1
ATOM 1236 C CA . PRO A 1 162 ? 16.166 -15.781 -15.748 1.00 89.31 162 PRO A CA 1
ATOM 1237 C C . PRO A 1 162 ? 15.918 -15.282 -14.317 1.00 89.31 162 PRO A C 1
ATOM 1239 O O . PRO A 1 162 ? 16.692 -14.501 -13.762 1.00 89.31 162 PRO A O 1
ATOM 1242 N N . ARG A 1 163 ? 14.882 -15.815 -13.650 1.00 89.38 163 ARG A N 1
ATOM 1243 C CA . ARG A 1 163 ? 14.490 -15.442 -12.269 1.00 89.38 163 ARG A CA 1
ATOM 1244 C C . ARG A 1 163 ? 15.668 -15.384 -11.290 1.00 89.38 163 ARG A C 1
ATOM 1246 O O . ARG A 1 163 ? 15.720 -14.505 -10.432 1.00 89.38 163 ARG A O 1
ATOM 1253 N N . ARG A 1 164 ? 16.615 -16.325 -11.394 1.00 88.88 164 ARG A N 1
ATOM 1254 C CA . ARG A 1 164 ? 17.806 -16.383 -10.528 1.00 88.88 164 ARG A CA 1
ATOM 1255 C C . ARG A 1 164 ? 18.701 -15.151 -10.686 1.00 88.88 164 ARG A C 1
ATOM 1257 O O . ARG A 1 164 ? 19.280 -14.700 -9.699 1.00 88.88 164 ARG A O 1
ATOM 1264 N N . GLU A 1 165 ? 18.825 -14.641 -11.901 1.00 92.81 165 GLU A N 1
ATOM 1265 C CA . GLU A 1 165 ? 19.645 -13.481 -12.233 1.00 92.81 165 GLU A CA 1
ATOM 1266 C C . GLU A 1 165 ? 18.993 -12.193 -11.745 1.00 92.81 165 GLU A C 1
ATOM 1268 O O . GLU A 1 165 ? 19.633 -11.443 -11.012 1.00 92.81 165 GLU A O 1
ATOM 1273 N N . ILE A 1 166 ? 17.687 -12.035 -11.974 1.00 92.19 166 ILE A N 1
ATOM 1274 C CA . ILE A 1 166 ? 16.900 -10.911 -11.445 1.00 92.19 166 ILE A CA 1
ATOM 1275 C C . ILE A 1 166 ? 17.023 -10.831 -9.917 1.00 92.19 166 ILE A C 1
ATOM 1277 O O . ILE A 1 166 ? 17.347 -9.787 -9.358 1.00 92.19 166 ILE A O 1
ATOM 1281 N N . GLN A 1 167 ? 16.857 -11.958 -9.216 1.00 93.06 167 GLN A N 1
ATOM 1282 C CA . GLN A 1 167 ? 16.996 -12.009 -7.753 1.00 93.06 167 GLN A CA 1
ATOM 1283 C C . GLN A 1 167 ? 18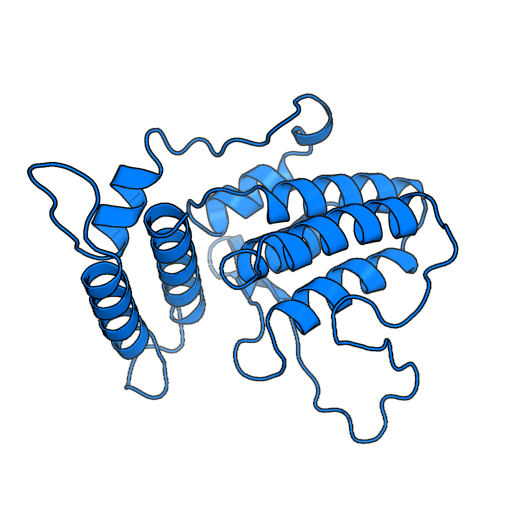.442 -11.782 -7.273 1.00 93.06 167 GLN A C 1
ATOM 1285 O O . GLN A 1 167 ? 18.663 -11.417 -6.115 1.00 93.06 167 GLN A O 1
ATOM 1290 N N . ARG A 1 168 ? 19.457 -12.049 -8.104 1.00 93.00 168 ARG A N 1
ATOM 1291 C CA . ARG A 1 168 ? 20.862 -11.754 -7.780 1.00 93.00 168 ARG A CA 1
ATOM 1292 C C . ARG A 1 168 ? 21.142 -10.262 -7.940 1.00 93.00 168 ARG A C 1
ATOM 1294 O O . ARG A 1 168 ? 21.689 -9.683 -7.004 1.00 93.00 168 ARG A O 1
ATOM 1301 N N . ALA A 1 169 ? 20.746 -9.673 -9.066 1.00 93.06 169 ALA A N 1
ATOM 1302 C CA . ALA A 1 169 ? 20.888 -8.248 -9.348 1.00 93.06 169 ALA A CA 1
ATOM 1303 C C . ALA A 1 169 ? 20.179 -7.410 -8.280 1.00 93.06 169 ALA A C 1
ATOM 1305 O O . ALA A 1 169 ? 20.815 -6.597 -7.613 1.00 93.06 169 ALA A O 1
ATOM 1306 N N . PHE A 1 170 ? 18.920 -7.745 -7.985 1.00 92.06 170 PHE A N 1
ATOM 1307 C CA . PHE A 1 170 ? 18.150 -7.115 -6.917 1.00 92.06 170 PHE A CA 1
ATOM 1308 C C . PHE A 1 170 ? 18.867 -7.157 -5.561 1.00 92.06 170 PHE A C 1
ATOM 1310 O O . PHE A 1 170 ? 19.060 -6.121 -4.937 1.00 92.06 170 PHE A O 1
ATOM 1317 N N . ARG A 1 171 ? 19.327 -8.332 -5.098 1.00 91.81 171 ARG A N 1
ATOM 1318 C CA . ARG A 1 171 ? 20.022 -8.438 -3.797 1.00 91.81 171 ARG A CA 1
ATOM 1319 C C . ARG A 1 171 ? 21.324 -7.642 -3.751 1.00 91.81 171 ARG A C 1
ATOM 1321 O O . ARG A 1 171 ? 21.699 -7.166 -2.683 1.00 91.81 171 ARG A O 1
ATOM 1328 N N . ASN A 1 172 ? 22.035 -7.542 -4.870 1.00 91.25 172 ASN A N 1
ATOM 1329 C CA . ASN A 1 172 ? 23.262 -6.757 -4.947 1.00 91.25 172 ASN A CA 1
ATOM 1330 C C . ASN A 1 172 ? 22.962 -5.259 -4.861 1.00 91.25 172 ASN A C 1
ATOM 1332 O O . ASN A 1 172 ? 23.549 -4.583 -4.019 1.00 91.25 172 ASN A O 1
ATOM 1336 N N . ALA A 1 173 ? 22.006 -4.776 -5.653 1.00 88.25 173 ALA A N 1
ATOM 1337 C CA . ALA A 1 173 ? 21.588 -3.381 -5.640 1.00 88.25 173 ALA A CA 1
ATOM 1338 C C . ALA A 1 173 ? 20.973 -2.976 -4.289 1.00 88.25 173 ALA A C 1
ATOM 1340 O O . ALA A 1 173 ? 21.293 -1.918 -3.753 1.00 88.25 173 ALA A O 1
ATOM 1341 N N . LEU A 1 174 ? 20.174 -3.859 -3.678 1.00 84.50 174 LEU A N 1
ATOM 1342 C CA . LEU A 1 174 ? 19.571 -3.630 -2.366 1.00 84.50 174 LEU A CA 1
ATOM 1343 C C . LEU A 1 174 ? 20.633 -3.497 -1.269 1.00 84.50 174 LEU A C 1
ATOM 1345 O O . LEU A 1 174 ? 20.529 -2.609 -0.427 1.00 84.50 174 LEU A O 1
ATOM 1349 N N . ARG A 1 175 ? 21.685 -4.332 -1.292 1.00 83.81 175 ARG A N 1
ATOM 1350 C CA . ARG A 1 175 ? 22.814 -4.175 -0.360 1.00 83.81 175 ARG A CA 1
ATOM 1351 C C . ARG A 1 175 ? 23.509 -2.827 -0.529 1.00 83.81 175 ARG A C 1
ATOM 1353 O O . ARG A 1 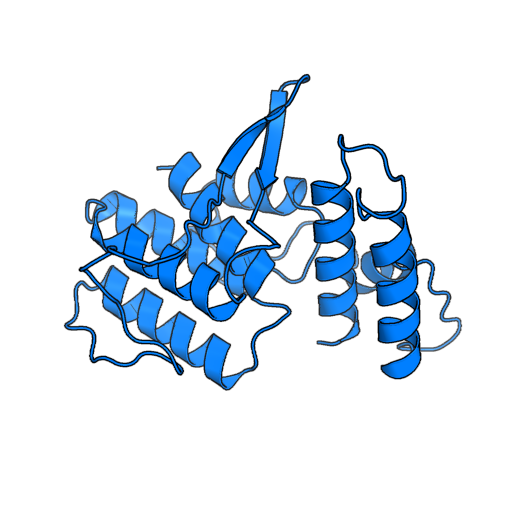175 ? 23.895 -2.248 0.474 1.00 83.81 175 ARG A O 1
ATOM 1360 N N . GLY A 1 176 ? 23.654 -2.339 -1.761 1.00 81.12 176 GLY A N 1
ATOM 1361 C CA . GLY A 1 176 ? 24.257 -1.033 -2.036 1.00 81.12 176 GLY A CA 1
ATOM 1362 C C . GLY A 1 176 ? 23.388 0.155 -1.614 1.00 81.12 176 GLY A C 1
ATOM 1363 O O . GLY A 1 176 ? 23.926 1.197 -1.264 1.00 81.12 176 GLY A O 1
ATOM 1364 N N . ALA A 1 177 ? 22.061 0.002 -1.616 1.00 77.56 177 ALA A N 1
ATOM 1365 C CA . ALA A 1 177 ? 21.115 1.052 -1.233 1.00 77.56 177 ALA A CA 1
ATOM 1366 C C . ALA A 1 177 ? 20.820 1.105 0.279 1.00 77.56 177 ALA A C 1
ATOM 1368 O O . ALA A 1 177 ? 20.260 2.089 0.759 1.00 77.56 177 ALA A O 1
ATOM 1369 N N . HIS A 1 178 ? 21.157 0.057 1.040 1.00 72.00 178 HIS A N 1
ATOM 1370 C CA . HIS A 1 178 ? 20.796 -0.033 2.454 1.00 72.00 178 HIS A CA 1
ATOM 1371 C C . HIS A 1 178 ? 21.745 0.791 3.357 1.00 72.00 178 HIS A C 1
ATOM 1373 O O . HIS A 1 178 ? 22.962 0.593 3.292 1.00 72.00 178 HIS A O 1
ATOM 1379 N N . PRO A 1 179 ? 21.228 1.646 4.269 1.00 65.06 179 PRO A N 1
ATOM 1380 C CA . PRO A 1 179 ? 22.055 2.460 5.172 1.00 65.06 179 PRO A CA 1
ATOM 1381 C C . PRO A 1 179 ? 22.996 1.642 6.069 1.00 65.06 179 PRO A C 1
ATOM 1383 O O . PRO A 1 179 ? 24.130 2.048 6.308 1.00 65.06 179 PRO A O 1
ATOM 1386 N N . ASP A 1 180 ? 22.573 0.445 6.492 1.00 69.06 180 ASP A N 1
ATOM 1387 C CA . ASP A 1 180 ? 23.400 -0.489 7.283 1.00 69.06 180 ASP A CA 1
ATOM 1388 C C . ASP A 1 180 ? 24.670 -0.976 6.553 1.00 69.06 180 ASP A C 1
ATOM 1390 O O . ASP A 1 180 ? 25.552 -1.574 7.170 1.00 69.06 180 ASP A O 1
ATOM 1394 N N . HIS A 1 181 ? 24.788 -0.718 5.248 1.00 60.41 181 HIS A N 1
ATOM 1395 C CA . HIS A 1 181 ? 25.959 -1.041 4.432 1.00 60.41 181 HIS A CA 1
ATOM 1396 C C . HIS A 1 181 ? 26.719 0.202 3.941 1.00 60.41 181 HIS A C 1
ATOM 1398 O O . HIS A 1 181 ? 27.556 0.098 3.047 1.00 60.41 181 HIS A O 1
ATOM 1404 N N . GLY A 1 182 ? 26.481 1.365 4.558 1.00 57.16 182 GLY A N 1
ATOM 1405 C CA . GLY A 1 182 ? 27.238 2.594 4.304 1.00 57.16 182 GLY A CA 1
ATOM 1406 C C . GLY A 1 182 ? 26.652 3.500 3.219 1.00 57.16 182 GLY A C 1
ATOM 1407 O O . GLY A 1 182 ? 27.308 4.463 2.825 1.00 57.16 182 GLY A O 1
ATOM 1408 N N . ALA A 1 183 ? 25.433 3.223 2.747 1.00 61.88 183 ALA A N 1
ATOM 1409 C CA . ALA A 1 183 ? 24.725 4.106 1.825 1.00 61.88 183 ALA A CA 1
ATOM 1410 C C . ALA A 1 183 ? 24.286 5.410 2.525 1.00 61.88 183 ALA A C 1
ATOM 1412 O O . ALA A 1 183 ? 23.921 5.375 3.708 1.00 61.88 183 ALA A O 1
ATOM 1413 N N . PRO A 1 184 ? 24.265 6.558 1.820 1.00 59.44 184 PRO A N 1
ATOM 1414 C CA . PRO A 1 184 ? 23.674 7.786 2.343 1.00 59.44 184 PRO A CA 1
ATOM 1415 C C . PRO A 1 184 ? 22.226 7.557 2.808 1.00 59.44 184 PRO A C 1
ATOM 1417 O O . PRO A 1 184 ? 21.432 6.938 2.104 1.00 59.44 184 PRO A O 1
ATOM 1420 N N . LEU A 1 185 ? 21.871 8.066 3.996 1.00 56.00 185 LEU A N 1
ATOM 1421 C CA . LEU A 1 185 ? 20.503 7.973 4.539 1.00 56.00 185 LEU A CA 1
ATOM 1422 C C . LEU A 1 185 ? 19.471 8.673 3.640 1.00 56.00 185 LEU A C 1
ATOM 1424 O O . LEU A 1 185 ? 18.314 8.248 3.565 1.00 56.00 185 LEU A O 1
ATOM 1428 N N . ASP A 1 186 ? 19.897 9.734 2.954 1.00 55.38 186 ASP A N 1
ATOM 1429 C CA . ASP A 1 186 ? 19.079 10.478 2.005 1.00 55.38 186 ASP A CA 1
ATOM 1430 C C . ASP A 1 186 ? 19.005 9.723 0.671 1.00 55.38 186 ASP A C 1
ATOM 1432 O O . ASP A 1 186 ? 20.022 9.386 0.072 1.00 55.38 186 ASP A O 1
ATOM 1436 N N . GLY A 1 187 ? 17.786 9.428 0.212 1.00 59.00 187 GLY A N 1
ATOM 1437 C CA . GLY A 1 187 ? 17.535 8.717 -1.050 1.00 59.00 187 GLY A CA 1
ATOM 1438 C C . GLY A 1 187 ? 17.564 7.185 -0.964 1.00 59.00 187 GLY A C 1
ATOM 1439 O O . GLY A 1 187 ? 16.998 6.531 -1.836 1.00 59.00 187 GLY A O 1
ATOM 1440 N N . ALA A 1 188 ? 18.099 6.588 0.110 1.00 66.00 188 ALA A N 1
ATOM 1441 C CA . ALA A 1 188 ? 18.129 5.127 0.288 1.00 66.00 188 ALA A CA 1
ATOM 1442 C C . ALA A 1 188 ? 16.743 4.474 0.149 1.00 66.00 188 ALA A C 1
ATOM 1444 O O . ALA A 1 188 ? 16.573 3.485 -0.557 1.00 66.00 188 ALA A O 1
ATOM 1445 N N . ALA A 1 189 ? 15.725 5.060 0.785 1.00 58.25 189 ALA A N 1
ATOM 1446 C CA . ALA A 1 189 ? 14.358 4.541 0.722 1.00 58.25 189 ALA A CA 1
ATOM 1447 C C . ALA A 1 189 ? 13.749 4.617 -0.690 1.00 58.25 189 ALA A C 1
ATOM 1449 O O . ALA A 1 189 ? 12.991 3.733 -1.076 1.00 58.25 189 ALA A O 1
ATOM 1450 N N . GLU A 1 190 ? 14.079 5.662 -1.450 1.00 59.09 190 GLU A N 1
ATOM 1451 C CA . GLU A 1 190 ? 13.601 5.853 -2.821 1.00 59.09 190 GLU A CA 1
ATOM 1452 C C . GLU A 1 190 ? 14.260 4.847 -3.761 1.00 59.09 190 GLU A C 1
ATOM 1454 O O . GLU A 1 190 ? 13.565 4.135 -4.483 1.00 59.09 190 GLU A O 1
ATOM 1459 N N . ARG A 1 191 ? 15.578 4.661 -3.621 1.00 75.44 191 ARG A N 1
ATOM 1460 C CA . ARG A 1 191 ? 16.313 3.641 -4.365 1.00 75.44 191 ARG A CA 1
ATOM 1461 C C . ARG A 1 191 ? 15.801 2.232 -4.071 1.00 75.44 191 ARG A C 1
ATOM 1463 O O . ARG A 1 191 ? 15.642 1.439 -4.989 1.00 75.44 191 ARG A O 1
ATOM 1470 N N . ILE A 1 192 ? 15.506 1.907 -2.813 1.00 70.75 192 ILE A N 1
ATOM 1471 C CA . ILE A 1 192 ? 14.933 0.600 -2.448 1.00 70.75 192 ILE A CA 1
ATOM 1472 C C . ILE A 1 192 ? 13.571 0.389 -3.130 1.00 70.75 192 ILE A C 1
ATOM 1474 O O . ILE A 1 192 ? 13.328 -0.688 -3.673 1.00 70.75 192 ILE A O 1
ATOM 1478 N N . ALA A 1 193 ? 12.712 1.411 -3.160 1.00 64.00 193 ALA A N 1
ATOM 1479 C CA . ALA A 1 193 ? 11.399 1.326 -3.800 1.00 64.00 193 ALA A CA 1
ATOM 1480 C C . ALA A 1 193 ? 11.483 1.153 -5.332 1.00 64.00 193 ALA A C 1
ATOM 1482 O O . ALA A 1 193 ? 10.702 0.392 -5.913 1.00 64.00 193 ALA A O 1
ATOM 1483 N N . GLU A 1 194 ? 12.446 1.808 -5.990 1.00 71.75 194 GLU A N 1
ATOM 1484 C CA . GLU A 1 194 ? 12.744 1.591 -7.414 1.00 71.75 194 GLU A CA 1
ATOM 1485 C C . GLU A 1 194 ? 13.170 0.144 -7.683 1.00 71.75 194 GLU A C 1
ATOM 1487 O O . GLU A 1 194 ? 12.642 -0.501 -8.590 1.00 71.75 194 GLU A O 1
ATOM 1492 N N . LEU A 1 195 ? 14.079 -0.396 -6.864 1.00 82.00 195 LEU A N 1
ATOM 1493 C CA . LEU A 1 195 ? 14.574 -1.768 -7.000 1.00 82.00 195 LEU A CA 1
ATOM 1494 C C . LEU A 1 195 ? 13.463 -2.808 -6.799 1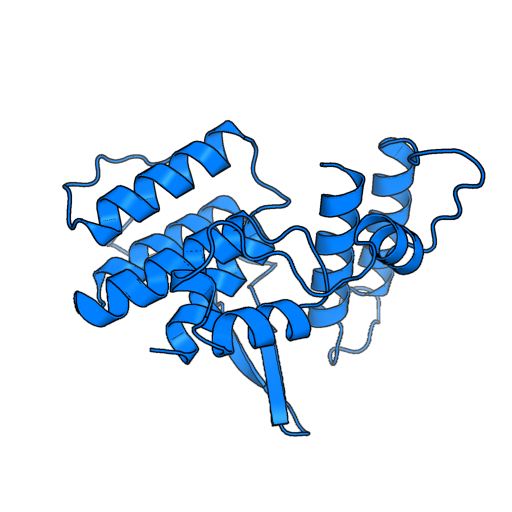.00 82.00 195 LEU A C 1
ATOM 1496 O O . LEU A 1 195 ? 13.393 -3.782 -7.554 1.00 82.00 195 LEU A O 1
ATOM 1500 N N . ASP A 1 196 ? 12.579 -2.600 -5.819 1.00 73.69 196 ASP A N 1
ATOM 1501 C CA . ASP A 1 196 ? 11.407 -3.454 -5.588 1.00 73.69 196 ASP A CA 1
ATOM 1502 C C . ASP A 1 196 ? 10.440 -3.411 -6.786 1.00 73.69 196 ASP A C 1
ATOM 1504 O O . ASP A 1 196 ? 9.955 -4.454 -7.242 1.00 73.69 196 ASP A O 1
ATOM 1508 N N . SER A 1 197 ? 10.209 -2.225 -7.355 1.00 72.12 197 SER A N 1
ATOM 1509 C CA . SER A 1 197 ? 9.352 -2.042 -8.533 1.00 72.12 197 SER A CA 1
ATOM 1510 C C . SER A 1 197 ? 9.934 -2.690 -9.791 1.00 72.12 197 SER A C 1
ATOM 1512 O O . SER A 1 197 ? 9.207 -3.382 -10.509 1.00 72.12 197 SER A O 1
ATOM 1514 N N . ALA A 1 198 ? 11.238 -2.543 -10.031 1.00 79.38 198 ALA A N 1
ATOM 1515 C CA . ALA A 1 198 ? 11.928 -3.170 -11.155 1.00 79.38 198 ALA A CA 1
ATOM 1516 C C . ALA A 1 198 ? 11.916 -4.701 -11.044 1.00 79.38 198 ALA A C 1
ATOM 1518 O O . ALA A 1 198 ? 11.556 -5.405 -11.991 1.00 79.38 198 ALA A O 1
ATOM 1519 N N . ARG A 1 199 ? 12.204 -5.233 -9.847 1.00 85.38 199 ARG A N 1
ATOM 1520 C CA . ARG A 1 199 ? 12.079 -6.667 -9.555 1.00 85.38 199 ARG A CA 1
ATOM 1521 C C . ARG A 1 199 ? 10.673 -7.172 -9.861 1.00 85.38 199 ARG A C 1
ATOM 1523 O O . ARG A 1 199 ? 10.543 -8.245 -10.440 1.00 85.38 199 ARG A O 1
ATOM 1530 N N . ARG A 1 200 ? 9.630 -6.438 -9.470 1.00 78.25 200 ARG A N 1
ATOM 1531 C CA . ARG A 1 200 ? 8.241 -6.839 -9.713 1.00 78.25 200 ARG A CA 1
ATOM 1532 C C . ARG A 1 200 ? 7.913 -6.910 -11.201 1.00 78.25 200 ARG A C 1
ATOM 1534 O O . ARG A 1 200 ? 7.398 -7.934 -11.626 1.00 78.25 200 ARG A O 1
ATOM 1541 N N . ILE A 1 201 ? 8.244 -5.889 -11.993 1.00 77.50 201 ILE A N 1
ATOM 1542 C CA . ILE A 1 201 ? 8.009 -5.924 -13.448 1.00 77.50 201 ILE A CA 1
ATOM 1543 C C . ILE A 1 201 ? 8.703 -7.144 -14.074 1.00 77.50 201 ILE A C 1
ATOM 1545 O O . ILE A 1 201 ? 8.110 -7.897 -14.848 1.00 77.50 201 ILE A O 1
ATOM 1549 N N . LEU A 1 202 ? 9.959 -7.391 -13.697 1.00 83.81 202 LEU A N 1
ATOM 1550 C CA . LEU A 1 202 ? 10.743 -8.483 -14.269 1.00 83.81 202 LEU A CA 1
ATOM 1551 C C . LEU A 1 202 ? 10.412 -9.860 -13.701 1.00 83.81 202 LEU A C 1
ATOM 1553 O O . LEU A 1 202 ? 10.857 -10.843 -14.286 1.00 83.81 202 LEU A O 1
ATOM 1557 N N . LEU A 1 203 ? 9.637 -9.967 -12.621 1.00 83.19 203 LEU A N 1
ATOM 1558 C CA . LEU A 1 203 ? 9.203 -11.248 -12.049 1.00 83.19 203 LEU A CA 1
ATOM 1559 C C . LEU A 1 203 ? 7.709 -11.534 -12.164 1.00 83.19 203 LEU A C 1
ATOM 1561 O O . LEU A 1 203 ? 7.348 -12.660 -11.824 1.00 83.19 203 LEU A O 1
ATOM 1565 N N . GLY A 1 204 ? 6.915 -10.564 -12.641 1.00 58.94 204 GLY A N 1
ATOM 1566 C CA . GLY A 1 204 ? 5.497 -10.712 -12.981 1.00 58.94 204 GLY A CA 1
ATOM 1567 C C . GLY A 1 204 ? 5.179 -12.042 -13.642 1.00 58.94 204 GLY A C 1
ATOM 1568 O O . GLY A 1 204 ? 5.857 -12.371 -14.649 1.00 58.94 204 GLY A O 1
#

Radius of gyration: 17.16 Å; chains: 1; bounding box: 47×37×50 Å

Sequence (204 aa):
TAAASMLLGGVLADSAGNLDDDELSELHRLIDDVEHRRRIAQPRMRHRLQTDRVGLRRSTNRLFRGTGGSLTLRVDQTNGTRAQHALAAVYCAESLGDEQLRTVAAAMRVGLEWAGGTNEDLLAVLRGGRWHQRGTAVPPVTDPVAWALETLELETPDGRPPRREIQRAFRNALRGAHPDHGAPLDGAAERIAELDSARRILLG